Protein AF-A0A517VHW1-F1 (afdb_monomer_lite)

Structure (mmCIF, N/CA/C/O backbone):
data_AF-A0A517VHW1-F1
#
_entry.id   AF-A0A517VHW1-F1
#
loop_
_atom_site.group_PDB
_atom_site.id
_atom_site.type_symbol
_atom_site.label_atom_id
_atom_site.label_alt_id
_atom_site.label_comp_id
_atom_site.label_asym_id
_atom_site.label_entity_id
_atom_site.label_seq_id
_atom_site.pdbx_PDB_ins_code
_atom_site.Cartn_x
_atom_site.Cartn_y
_atom_site.Cartn_z
_atom_site.occupancy
_atom_site.B_iso_or_equiv
_atom_site.auth_seq_id
_atom_site.auth_comp_id
_atom_site.auth_asym_id
_atom_site.auth_atom_id
_atom_site.pdbx_PDB_model_num
ATOM 1 N N . MET A 1 1 ? -2.059 28.038 -11.253 1.00 31.38 1 MET A N 1
ATOM 2 C CA . MET A 1 1 ? -2.604 27.226 -12.363 1.00 31.38 1 MET A CA 1
ATOM 3 C C . MET A 1 1 ? -1.502 27.031 -13.392 1.00 31.38 1 MET A C 1
ATOM 5 O O . MET A 1 1 ? -1.253 27.915 -14.198 1.00 31.38 1 MET A O 1
ATOM 9 N N . SER A 1 2 ? -0.742 25.946 -13.247 1.00 29.20 2 SER A N 1
ATOM 10 C CA . SER A 1 2 ? 0.503 25.674 -13.972 1.00 29.20 2 SER A CA 1
ATOM 11 C C . SER A 1 2 ? 0.306 24.562 -15.005 1.00 29.20 2 SER A C 1
ATOM 13 O O . SER A 1 2 ? -0.594 23.731 -14.890 1.00 29.20 2 SER A O 1
ATOM 15 N N . ASN A 1 3 ? 1.171 24.557 -16.018 1.00 27.09 3 ASN A N 1
ATOM 16 C CA . ASN A 1 3 ? 1.163 23.724 -17.227 1.00 27.09 3 ASN A CA 1
ATOM 17 C C . ASN A 1 3 ? 1.229 22.187 -17.024 1.00 27.09 3 ASN A C 1
ATOM 19 O O . ASN A 1 3 ? 1.494 21.464 -17.981 1.00 27.09 3 ASN A O 1
ATOM 23 N N . LEU A 1 4 ? 0.955 21.655 -15.828 1.00 28.61 4 LEU A N 1
ATOM 24 C CA . LEU A 1 4 ? 0.919 20.210 -15.564 1.00 28.61 4 LEU A CA 1
ATOM 25 C C . LEU A 1 4 ? -0.360 19.516 -16.070 1.00 28.61 4 LEU A C 1
ATOM 27 O O . LEU A 1 4 ? -0.351 18.312 -16.310 1.00 28.61 4 LEU A O 1
ATOM 31 N N . HIS A 1 5 ? -1.449 20.255 -16.300 1.00 28.05 5 HIS A N 1
ATOM 32 C CA . HIS A 1 5 ? -2.754 19.666 -16.642 1.00 28.05 5 HIS A CA 1
ATOM 33 C C . HIS A 1 5 ? -2.874 19.080 -18.062 1.00 28.05 5 HIS A C 1
ATOM 35 O O . HIS A 1 5 ? -3.895 18.478 -18.386 1.00 28.05 5 HIS A O 1
ATOM 41 N N . ARG A 1 6 ? -1.857 19.217 -18.925 1.00 28.03 6 ARG A N 1
ATOM 42 C CA . ARG A 1 6 ? -1.903 18.690 -20.304 1.00 28.03 6 ARG A CA 1
ATOM 43 C C . ARG A 1 6 ? -1.162 17.369 -20.525 1.00 28.03 6 ARG A C 1
ATOM 45 O O . ARG A 1 6 ? -1.297 16.800 -21.604 1.00 28.03 6 ARG A O 1
ATOM 52 N N . ALA A 1 7 ? -0.444 16.842 -19.533 1.00 32.50 7 ALA A N 1
ATOM 53 C CA . ALA A 1 7 ? 0.275 15.571 -19.686 1.00 32.50 7 ALA A CA 1
ATOM 54 C C . ALA A 1 7 ? -0.616 14.323 -19.497 1.00 32.50 7 ALA A C 1
ATOM 56 O O . ALA A 1 7 ? -0.245 13.236 -19.931 1.00 32.50 7 ALA A O 1
ATOM 57 N N . CYS A 1 8 ? -1.808 14.463 -18.905 1.00 30.27 8 CYS A N 1
ATOM 58 C CA . CYS A 1 8 ? -2.643 13.320 -18.509 1.00 30.27 8 CYS A CA 1
ATOM 59 C C . CYS A 1 8 ? -3.591 12.772 -19.590 1.00 30.27 8 CYS A C 1
ATOM 61 O O . CYS A 1 8 ? -4.414 11.918 -19.283 1.00 30.27 8 CYS A O 1
ATOM 63 N N . PHE A 1 9 ? -3.510 13.218 -20.846 1.00 32.59 9 PHE A N 1
ATOM 64 C CA . PHE A 1 9 ? -4.538 12.880 -21.842 1.00 32.59 9 PHE A CA 1
ATOM 65 C C . PHE A 1 9 ? -4.003 12.418 -23.199 1.00 32.59 9 PHE A C 1
ATOM 67 O O . PHE A 1 9 ? -4.545 12.805 -24.223 1.00 32.59 9 PHE A O 1
ATOM 74 N N . LEU A 1 10 ? -2.966 11.574 -23.261 1.00 33.22 10 LEU A N 1
ATOM 75 C CA . LEU A 1 10 ? -2.532 10.991 -24.543 1.00 33.22 10 LEU A CA 1
ATOM 76 C C . LEU A 1 10 ? -1.997 9.553 -24.420 1.00 33.22 10 LEU A C 1
ATOM 78 O O . LEU A 1 10 ? -0.861 9.274 -24.779 1.00 33.22 10 LEU A O 1
ATOM 82 N N . PHE A 1 11 ? -2.839 8.607 -23.997 1.00 38.91 11 PHE A N 1
ATOM 83 C CA . PHE A 1 11 ? -2.609 7.177 -24.268 1.00 38.91 11 PHE A CA 1
ATOM 84 C C . PHE A 1 11 ? -3.841 6.533 -24.909 1.00 38.91 11 PHE A C 1
ATOM 86 O O . PHE A 1 11 ? -4.432 5.579 -24.415 1.00 38.91 11 PHE A O 1
ATOM 93 N N . ARG A 1 12 ? -4.236 7.076 -26.064 1.00 39.06 12 ARG A N 1
ATOM 94 C CA . ARG A 1 12 ? -5.160 6.419 -26.994 1.00 39.06 12 ARG A CA 1
ATOM 95 C C . ARG A 1 12 ? -4.643 6.616 -28.420 1.00 39.06 12 ARG A C 1
ATOM 97 O O . ARG A 1 12 ? -5.049 7.531 -29.122 1.00 39.06 12 ARG A O 1
ATOM 104 N N . GLY A 1 13 ? -3.681 5.794 -28.839 1.00 34.00 13 GLY A N 1
ATOM 105 C CA . GLY A 1 13 ? -3.181 5.834 -30.216 1.00 34.00 13 GLY A CA 1
ATOM 106 C C . GLY A 1 13 ? -1.946 4.970 -30.458 1.00 34.00 13 GLY A C 1
ATOM 107 O O . GLY A 1 13 ? -0.918 5.149 -29.811 1.00 34.00 13 GLY A O 1
ATOM 108 N N . LYS A 1 14 ? -2.041 4.068 -31.443 1.00 42.88 14 LYS A N 1
ATOM 109 C CA . LYS A 1 14 ? -1.034 3.069 -31.862 1.00 42.88 14 LYS A CA 1
ATOM 110 C C . LYS A 1 14 ? 0.301 3.644 -32.396 1.00 42.88 14 LYS A C 1
ATOM 112 O O . LYS A 1 14 ? 1.124 2.886 -32.892 1.00 42.88 14 LYS A O 1
ATOM 117 N N . THR A 1 15 ? 0.545 4.952 -32.302 1.00 42.31 15 THR A N 1
ATOM 118 C CA . THR A 1 15 ? 1.737 5.632 -32.858 1.00 42.31 15 THR A CA 1
ATOM 119 C C . THR A 1 15 ? 2.424 6.608 -31.889 1.00 42.31 15 THR A C 1
ATOM 121 O O . THR A 1 15 ? 3.420 7.230 -32.253 1.00 42.31 15 THR A O 1
ATOM 124 N N . GLY A 1 16 ? 1.946 6.737 -30.644 1.00 37.53 16 GLY A N 1
ATOM 125 C CA . GLY A 1 16 ? 2.452 7.736 -29.687 1.00 37.53 16 GLY A CA 1
ATOM 126 C C . GLY A 1 16 ? 3.856 7.466 -29.128 1.00 37.53 16 GLY A C 1
ATOM 127 O O . GLY A 1 16 ? 4.558 8.403 -28.757 1.00 37.53 16 GLY A O 1
ATOM 128 N N . PHE A 1 17 ? 4.297 6.206 -29.115 1.00 43.03 17 PHE A N 1
ATOM 129 C CA . PHE A 1 17 ? 5.535 5.799 -28.442 1.00 43.03 17 PHE A CA 1
ATOM 130 C C . PHE A 1 17 ? 6.804 6.354 -29.112 1.00 43.03 17 PHE A C 1
ATOM 132 O O . PHE A 1 17 ? 7.668 6.909 -28.438 1.00 43.03 17 PHE A O 1
ATOM 139 N N . CYS A 1 18 ? 6.895 6.298 -30.447 1.00 41.12 18 CYS A N 1
ATOM 140 C CA . CYS A 1 18 ? 8.056 6.831 -31.173 1.00 41.12 18 CYS A CA 1
ATOM 141 C C . CYS A 1 18 ? 8.145 8.361 -31.105 1.00 41.12 18 CYS A C 1
ATOM 143 O O . CYS A 1 18 ? 9.243 8.908 -31.073 1.00 41.12 18 CYS A O 1
ATOM 145 N N . LYS A 1 19 ? 7.003 9.060 -31.063 1.00 44.03 19 LYS A N 1
ATOM 146 C CA . LYS A 1 19 ? 6.980 10.523 -30.960 1.00 44.03 19 LYS A CA 1
ATOM 147 C C . LYS A 1 19 ? 7.389 10.989 -29.562 1.00 44.03 19 LYS A C 1
ATOM 149 O O . LYS A 1 19 ? 8.245 11.855 -29.447 1.00 44.03 19 LYS A O 1
ATOM 154 N N . TYR A 1 20 ? 6.871 10.338 -28.519 1.00 52.22 20 TYR A N 1
ATOM 155 C CA . TYR A 1 20 ? 7.281 10.606 -27.141 1.00 52.22 20 TYR A CA 1
ATOM 156 C C . TYR A 1 20 ? 8.779 10.344 -26.922 1.00 52.22 20 TYR A C 1
ATOM 158 O O . TYR A 1 20 ? 9.447 11.131 -26.264 1.00 52.22 20 TYR A O 1
ATOM 166 N N . PHE A 1 21 ? 9.330 9.288 -27.533 1.00 50.19 21 PHE A N 1
ATOM 167 C CA . PHE A 1 21 ? 10.762 8.982 -27.485 1.00 50.19 21 PHE A CA 1
ATOM 168 C C . PHE A 1 21 ? 11.629 10.087 -28.109 1.00 50.19 21 PHE A C 1
ATOM 170 O O . PHE A 1 21 ? 12.605 10.518 -27.498 1.00 50.19 21 PHE A O 1
ATOM 177 N N . VAL A 1 22 ? 11.260 10.585 -29.294 1.00 51.81 22 VAL A N 1
ATOM 178 C CA . VAL A 1 22 ? 11.986 11.682 -29.959 1.00 51.81 22 VAL A CA 1
ATOM 179 C C . VAL A 1 22 ? 11.863 12.990 -29.173 1.00 51.81 22 VAL A C 1
ATOM 181 O O . VAL A 1 22 ? 12.850 13.714 -29.039 1.00 51.81 22 VAL A O 1
ATOM 184 N N . ASP A 1 23 ? 10.685 13.279 -28.623 1.00 49.94 23 ASP A N 1
ATOM 185 C CA . ASP A 1 23 ? 10.425 14.520 -27.892 1.00 49.94 23 ASP A CA 1
ATOM 186 C C . ASP A 1 23 ? 11.094 14.526 -26.500 1.00 49.94 23 ASP A C 1
ATOM 188 O O . ASP A 1 23 ? 11.673 15.540 -26.111 1.00 49.94 23 ASP A O 1
ATOM 192 N N . TRP A 1 24 ? 11.119 13.389 -25.791 1.00 52.56 24 TRP A N 1
ATOM 193 C CA . TRP A 1 24 ? 11.847 13.224 -24.523 1.00 52.56 24 TRP A CA 1
ATOM 194 C C . TRP A 1 24 ? 13.370 13.283 -24.711 1.00 52.56 24 TRP A C 1
ATOM 196 O O . TRP A 1 24 ? 14.075 13.888 -23.903 1.00 52.56 24 TRP A O 1
ATOM 206 N N . PHE A 1 25 ? 13.892 12.702 -25.799 1.00 44.25 25 PHE A N 1
ATOM 207 C CA . PHE A 1 25 ? 15.319 12.790 -26.116 1.00 44.25 25 PHE A CA 1
ATOM 208 C C . PHE A 1 25 ? 15.715 14.237 -26.445 1.00 44.25 25 PHE A C 1
ATOM 210 O O . PHE A 1 25 ? 16.692 14.739 -25.898 1.00 44.25 25 PHE A O 1
ATOM 217 N N . ARG A 1 26 ? 14.905 14.948 -27.248 1.00 46.25 26 ARG A N 1
ATOM 218 C CA . ARG A 1 26 ? 15.121 16.368 -27.581 1.00 46.25 26 ARG A CA 1
ATOM 219 C C . ARG A 1 26 ? 15.059 17.300 -26.374 1.00 46.25 26 ARG A C 1
ATOM 221 O O . ARG A 1 26 ? 15.798 18.278 -26.357 1.00 46.25 26 ARG A O 1
ATOM 228 N N . SER A 1 27 ? 14.205 17.030 -25.385 1.00 44.44 27 SER A N 1
ATOM 229 C CA . SER A 1 27 ? 14.096 17.892 -24.201 1.00 44.44 27 SER A CA 1
ATOM 230 C C . SER A 1 27 ? 15.252 17.726 -23.209 1.00 44.44 27 SER A C 1
ATOM 232 O O . SER A 1 27 ? 15.477 18.628 -22.410 1.00 44.44 27 SER A O 1
ATOM 234 N N . ASN A 1 28 ? 15.977 16.600 -23.252 1.00 41.12 28 ASN A N 1
ATOM 235 C CA . ASN A 1 28 ? 17.055 16.280 -22.305 1.00 41.12 28 ASN A CA 1
ATOM 236 C C . ASN A 1 28 ? 18.466 16.301 -22.913 1.00 41.12 28 ASN A C 1
ATOM 238 O O . ASN A 1 28 ? 19.450 16.237 -22.177 1.00 41.12 28 ASN A O 1
ATOM 242 N N . SER A 1 29 ? 18.605 16.418 -24.235 1.00 41.56 29 SER A N 1
ATOM 243 C CA . SER A 1 29 ? 19.905 16.574 -24.884 1.00 41.56 29 SER A CA 1
ATOM 244 C C . SER A 1 29 ? 20.257 18.055 -25.070 1.00 41.56 29 SER A C 1
ATOM 246 O O . SER A 1 29 ? 19.774 18.697 -26.003 1.00 41.56 29 SER A O 1
ATOM 248 N N . TYR A 1 30 ? 21.168 18.578 -24.243 1.00 39.91 30 TYR A N 1
ATOM 249 C CA . TYR A 1 30 ? 21.934 19.811 -24.499 1.00 39.91 30 TYR A CA 1
ATOM 250 C C . TYR A 1 30 ? 22.922 19.619 -25.669 1.00 39.91 30 TYR A C 1
ATOM 252 O O . TYR A 1 30 ? 24.130 19.772 -25.523 1.00 39.91 30 TYR A O 1
ATOM 260 N N . PHE A 1 31 ? 22.416 19.232 -26.838 1.00 38.59 31 PHE A N 1
ATOM 261 C CA . PHE A 1 31 ? 23.207 19.006 -28.048 1.00 38.59 31 PHE A CA 1
ATOM 262 C C . PHE A 1 31 ? 22.532 19.661 -29.258 1.00 38.59 31 PHE A C 1
ATOM 264 O O . PHE A 1 31 ? 22.274 19.042 -30.284 1.00 38.59 31 PHE A O 1
ATOM 271 N N . THR A 1 32 ? 22.233 20.953 -29.148 1.00 38.88 32 THR A N 1
ATOM 272 C CA . THR A 1 32 ? 21.987 21.807 -30.316 1.00 38.88 32 THR A CA 1
ATOM 273 C C . THR A 1 32 ? 23.305 22.449 -30.713 1.00 38.88 32 THR A C 1
ATOM 275 O O . THR A 1 32 ? 23.679 23.493 -30.183 1.00 38.88 32 THR A O 1
ATOM 278 N N . GLY A 1 33 ? 24.044 21.800 -31.608 1.00 33.97 33 GLY A N 1
ATOM 279 C CA . GLY A 1 33 ? 25.324 22.341 -32.051 1.00 33.97 33 GLY A CA 1
ATOM 280 C C . GLY A 1 33 ? 26.050 21.536 -33.116 1.00 33.97 33 GLY A C 1
ATOM 281 O O . GLY A 1 33 ? 27.270 21.530 -33.091 1.00 33.97 33 GLY A O 1
ATOM 282 N N . MET A 1 34 ? 25.358 20.840 -34.025 1.00 33.16 34 MET A N 1
ATOM 283 C CA . MET A 1 34 ? 26.029 20.229 -35.186 1.00 33.16 34 MET A CA 1
ATOM 284 C C . MET A 1 34 ? 25.196 20.207 -36.477 1.00 33.16 34 MET A C 1
ATOM 286 O O . MET A 1 34 ? 25.454 19.396 -37.356 1.00 33.16 34 MET A O 1
ATOM 290 N N . ASP A 1 35 ? 24.283 21.164 -36.654 1.00 37.25 35 ASP A N 1
ATOM 291 C CA . ASP A 1 35 ? 23.571 21.361 -37.924 1.00 37.25 35 ASP A CA 1
ATOM 292 C C . ASP A 1 35 ? 23.868 22.758 -38.488 1.00 37.25 35 ASP A C 1
ATOM 294 O O . ASP A 1 35 ? 23.007 23.626 -38.515 1.00 37.25 35 ASP A O 1
ATOM 298 N N . ASN A 1 36 ? 25.115 23.002 -38.894 1.00 35.34 36 ASN A N 1
ATOM 299 C CA . ASN A 1 36 ? 25.478 24.117 -39.778 1.00 35.34 36 ASN A CA 1
ATOM 300 C C . ASN A 1 36 ? 26.719 23.735 -40.597 1.00 35.34 36 ASN A C 1
ATOM 302 O O . ASN A 1 36 ? 27.795 24.307 -40.449 1.00 35.34 36 ASN A O 1
ATOM 306 N N . ILE A 1 37 ? 26.573 22.744 -41.480 1.00 36.66 37 ILE A N 1
ATOM 307 C CA . ILE A 1 37 ? 27.440 22.650 -42.658 1.00 36.66 37 ILE A CA 1
ATOM 308 C C . ILE A 1 37 ? 26.651 23.260 -43.810 1.00 36.66 37 ILE A C 1
ATOM 310 O O . ILE A 1 37 ? 25.781 22.627 -44.409 1.00 36.66 37 ILE A O 1
ATOM 314 N N . SER A 1 38 ? 26.944 24.537 -44.048 1.00 34.03 38 SER A N 1
ATOM 315 C CA . SER A 1 38 ? 26.510 25.304 -45.208 1.00 34.03 38 SER A CA 1
ATOM 316 C C . SER A 1 38 ? 26.859 24.541 -46.488 1.00 34.03 38 SER A C 1
ATOM 318 O O . SER A 1 38 ? 28.024 24.254 -46.764 1.00 34.03 38 SER A O 1
ATOM 320 N N . ARG A 1 39 ? 25.831 24.181 -47.259 1.00 36.88 39 ARG A N 1
ATOM 321 C CA . ARG A 1 39 ? 25.966 23.797 -48.664 1.00 36.88 39 ARG A CA 1
ATOM 322 C C . ARG A 1 39 ? 26.093 25.089 -49.457 1.00 36.88 39 ARG A C 1
ATOM 324 O O . ARG A 1 39 ? 25.083 25.743 -49.694 1.00 36.88 39 ARG A O 1
ATOM 331 N N . ASP A 1 40 ? 27.305 25.406 -49.887 1.00 35.06 40 ASP A N 1
ATOM 332 C CA . ASP A 1 40 ? 27.540 26.429 -50.901 1.00 35.06 40 ASP A CA 1
ATOM 333 C C . ASP A 1 40 ? 27.941 25.730 -52.215 1.00 35.06 40 ASP A C 1
ATOM 335 O O . ASP A 1 40 ? 29.024 25.140 -52.292 1.00 35.06 40 ASP A O 1
ATOM 339 N N . PRO A 1 41 ? 27.060 25.654 -53.232 1.00 38.62 41 PRO A N 1
ATOM 340 C CA . PRO A 1 41 ? 27.371 25.030 -54.506 1.00 38.62 41 PRO A CA 1
ATOM 341 C C . PRO A 1 41 ? 27.877 26.100 -55.473 1.00 38.62 41 PRO A C 1
ATOM 343 O O . PRO A 1 41 ? 27.146 26.571 -56.340 1.00 38.62 41 PRO A O 1
ATOM 346 N N . GLY A 1 42 ? 29.140 26.489 -55.344 1.00 37.28 42 GLY A N 1
ATOM 347 C CA . GLY A 1 42 ? 29.710 27.433 -56.294 1.00 37.28 42 GLY A CA 1
ATOM 348 C C . GLY A 1 42 ? 31.112 27.870 -55.941 1.00 37.28 42 GLY A C 1
ATOM 349 O O . GLY A 1 42 ? 31.266 28.909 -55.330 1.00 37.28 42 GLY A O 1
ATOM 350 N N . GLN A 1 43 ? 32.115 27.094 -56.348 1.00 34.06 43 GLN A N 1
ATOM 351 C CA . GLN A 1 43 ? 33.386 27.577 -56.904 1.00 34.06 43 GLN A CA 1
ATOM 352 C C . GLN A 1 43 ? 34.364 26.405 -57.019 1.00 34.06 43 GLN A C 1
ATOM 354 O O . GLN A 1 43 ? 34.757 25.826 -56.014 1.00 34.06 43 GLN A O 1
ATOM 359 N N . LEU A 1 44 ? 34.733 26.068 -58.260 1.00 35.38 44 LEU A N 1
ATOM 360 C CA . LEU A 1 44 ? 36.097 25.754 -58.727 1.00 35.38 44 LEU A CA 1
ATOM 361 C C . LEU A 1 44 ? 36.019 25.019 -60.076 1.00 35.38 44 LEU A C 1
ATOM 363 O O . LEU A 1 44 ? 36.365 23.851 -60.220 1.00 35.38 44 LEU A O 1
ATOM 367 N N . GLN A 1 45 ? 35.565 25.746 -61.097 1.00 35.72 45 GLN A N 1
ATOM 368 C CA . GLN A 1 45 ? 36.096 25.582 -62.446 1.00 35.72 45 GLN A CA 1
ATOM 369 C C . GLN A 1 45 ? 37.297 2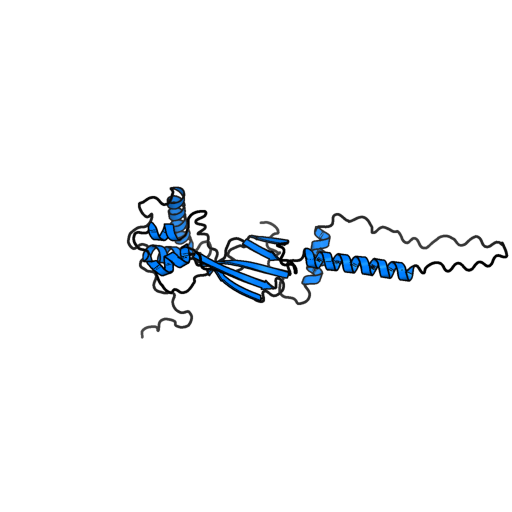6.519 -62.550 1.00 35.72 45 GLN A C 1
ATOM 371 O O . GLN A 1 45 ? 37.107 27.728 -62.593 1.00 35.72 45 GLN A O 1
ATOM 376 N N . ASN A 1 46 ? 38.505 25.959 -62.504 1.00 36.78 46 ASN A N 1
ATOM 377 C CA . ASN A 1 46 ? 39.693 26.396 -63.247 1.00 36.78 46 ASN A CA 1
ATOM 378 C C . ASN A 1 46 ? 40.933 25.746 -62.634 1.00 36.78 46 ASN A C 1
ATOM 380 O O . ASN A 1 46 ? 41.430 26.195 -61.606 1.00 36.78 46 ASN A O 1
ATOM 384 N N . SER A 1 47 ? 41.422 24.688 -63.277 1.00 35.72 47 SER A N 1
ATOM 385 C CA . SER A 1 47 ? 42.846 24.482 -63.588 1.00 35.72 47 SER A CA 1
ATOM 386 C C . SER A 1 47 ? 43.010 23.068 -64.122 1.00 35.72 47 SER A C 1
ATOM 388 O O . SER A 1 47 ? 43.146 22.095 -63.385 1.00 35.72 47 SER A O 1
ATOM 390 N N . ARG A 1 48 ? 42.935 22.970 -65.445 1.00 36.78 48 ARG A N 1
ATOM 391 C CA . ARG A 1 48 ? 43.336 21.803 -66.213 1.00 36.78 48 ARG A CA 1
ATOM 392 C C . ARG A 1 48 ? 44.616 22.211 -66.921 1.00 36.78 48 ARG A C 1
ATOM 394 O O . ARG A 1 48 ? 44.520 22.923 -67.905 1.00 36.78 48 ARG A O 1
ATOM 401 N N . GLU A 1 49 ? 45.769 21.773 -66.427 1.00 36.75 49 GLU A N 1
ATOM 402 C CA . GLU A 1 49 ? 46.998 21.706 -67.225 1.00 36.75 49 GLU A CA 1
ATOM 403 C C . GLU A 1 49 ? 48.007 20.708 -66.617 1.00 36.75 49 GLU A C 1
ATOM 405 O O . GLU A 1 49 ? 48.605 20.935 -65.574 1.00 36.75 49 GLU A O 1
ATOM 410 N N . ASN A 1 50 ? 48.113 19.566 -67.308 1.00 39.84 50 ASN A N 1
ATOM 411 C CA . ASN A 1 50 ? 49.307 18.762 -67.605 1.00 39.84 50 ASN A CA 1
ATOM 412 C C . ASN A 1 50 ? 50.268 18.300 -66.493 1.00 39.84 50 ASN A C 1
ATOM 414 O O . ASN A 1 50 ? 51.221 19.006 -66.193 1.00 39.84 50 ASN A O 1
ATOM 418 N N . ILE A 1 51 ? 50.178 17.011 -66.114 1.00 39.66 51 ILE A N 1
ATOM 419 C CA . ILE A 1 51 ? 51.346 16.108 -65.971 1.00 39.66 51 ILE A CA 1
ATOM 420 C C . ILE A 1 51 ? 50.938 14.682 -66.419 1.00 39.66 51 ILE A C 1
ATOM 422 O O . ILE A 1 51 ? 49.940 14.164 -65.911 1.00 39.66 51 ILE A O 1
ATOM 426 N N . PRO A 1 52 ? 51.659 14.025 -67.353 1.00 44.75 52 PRO A N 1
ATOM 427 C CA . PRO A 1 52 ? 51.392 12.647 -67.756 1.00 44.75 52 PRO A CA 1
ATOM 428 C C . PRO A 1 52 ? 52.200 11.631 -66.931 1.00 44.75 52 PRO A C 1
ATOM 430 O O . PRO A 1 52 ? 53.396 11.800 -66.722 1.00 44.75 52 PRO A O 1
ATOM 433 N N . GLY A 1 53 ? 51.548 10.522 -66.571 1.00 39.84 53 GLY A N 1
ATOM 434 C CA . GLY A 1 53 ? 52.206 9.250 -66.257 1.00 39.84 53 GLY A CA 1
ATOM 435 C C . GLY A 1 53 ? 52.535 8.993 -64.785 1.00 39.84 53 GLY A C 1
ATOM 436 O O . GLY A 1 53 ? 53.573 9.415 -64.299 1.00 39.84 53 GLY A O 1
ATOM 437 N N . ALA A 1 54 ? 51.692 8.197 -64.122 1.00 36.31 54 ALA A N 1
ATOM 438 C CA . ALA A 1 54 ? 52.112 7.129 -63.208 1.00 36.31 54 ALA A CA 1
ATOM 439 C C . ALA A 1 54 ? 50.878 6.323 -62.774 1.00 36.31 54 ALA A C 1
ATOM 441 O O . ALA A 1 54 ? 50.033 6.787 -62.012 1.00 36.31 54 ALA A O 1
ATOM 442 N N . THR A 1 55 ? 50.775 5.103 -63.289 1.00 54.25 55 THR A N 1
ATOM 443 C CA . THR A 1 55 ? 49.947 4.028 -62.742 1.00 54.25 55 THR A CA 1
ATOM 444 C C . THR A 1 55 ? 50.410 3.688 -61.328 1.00 54.25 55 THR A C 1
ATOM 446 O O . THR A 1 55 ? 51.566 3.312 -61.144 1.00 54.25 55 THR A O 1
ATOM 449 N N . ALA A 1 56 ? 49.510 3.753 -60.352 1.00 41.75 56 ALA A N 1
ATOM 450 C CA . ALA A 1 56 ? 49.642 3.012 -59.106 1.00 41.75 56 ALA A CA 1
ATOM 451 C C . ALA A 1 56 ? 48.240 2.695 -58.586 1.00 41.75 56 ALA A C 1
ATOM 453 O O . ALA A 1 56 ? 47.533 3.556 -58.062 1.00 41.75 56 ALA A O 1
ATOM 454 N N . ASP A 1 57 ? 47.848 1.438 -58.776 1.00 47.34 57 ASP A N 1
ATOM 455 C CA . ASP A 1 57 ? 46.774 0.797 -58.039 1.00 47.34 57 ASP A CA 1
ATOM 456 C C . ASP A 1 57 ? 46.956 1.069 -56.543 1.00 47.34 57 ASP A C 1
ATOM 458 O O . ASP A 1 57 ? 47.896 0.608 -55.901 1.00 47.34 57 ASP A O 1
ATOM 462 N N . THR A 1 58 ? 46.050 1.842 -55.963 1.00 43.88 58 THR A N 1
ATOM 463 C CA . THR A 1 58 ? 45.829 1.853 -54.520 1.00 43.88 58 THR A CA 1
ATOM 464 C C . THR A 1 58 ? 44.328 1.896 -54.339 1.00 43.88 58 THR A C 1
ATOM 466 O O . THR A 1 58 ? 43.692 2.944 -54.439 1.00 43.88 58 THR A O 1
ATOM 469 N N . SER A 1 59 ? 43.740 0.716 -54.154 1.00 50.12 59 SER A N 1
ATOM 470 C CA . SER A 1 59 ? 42.331 0.543 -53.829 1.00 50.12 59 SER A CA 1
ATOM 471 C C . SER A 1 59 ? 42.020 1.286 -52.529 1.00 50.12 59 SER A C 1
ATOM 473 O O . SER A 1 59 ? 42.206 0.751 -51.434 1.00 50.12 59 SER A O 1
ATOM 475 N N . ALA A 1 60 ? 41.573 2.537 -52.645 1.00 50.47 60 ALA A N 1
ATOM 476 C CA . ALA A 1 60 ? 41.090 3.314 -51.519 1.00 50.47 60 ALA A CA 1
ATOM 477 C C . ALA A 1 60 ? 39.939 2.535 -50.851 1.00 50.47 60 ALA A C 1
ATOM 479 O O . ALA A 1 60 ? 38.998 2.130 -51.548 1.00 50.47 60 ALA A O 1
ATOM 480 N N . PRO A 1 61 ? 39.987 2.278 -49.531 1.00 48.81 61 PRO A N 1
ATOM 481 C CA . PRO A 1 61 ? 38.931 1.541 -48.854 1.00 48.81 61 PRO A CA 1
ATOM 482 C C . PRO A 1 61 ? 37.622 2.311 -49.030 1.00 48.81 61 PRO A C 1
ATOM 484 O O . PRO A 1 61 ? 37.531 3.497 -48.712 1.00 48.81 61 PRO A O 1
ATOM 487 N N . GLN A 1 62 ? 36.615 1.657 -49.616 1.00 55.44 62 GLN A N 1
ATOM 488 C CA . GLN A 1 62 ? 35.402 2.339 -50.050 1.00 55.44 62 GLN A CA 1
ATOM 489 C C . GLN A 1 62 ? 34.694 3.046 -48.874 1.00 55.44 62 GLN A C 1
ATOM 491 O O . GLN A 1 62 ? 34.196 2.370 -47.965 1.00 55.44 62 GLN A O 1
ATOM 496 N N . PRO A 1 63 ? 34.511 4.381 -48.919 1.00 57.97 63 PRO A N 1
ATOM 497 C CA . PRO A 1 63 ? 33.918 5.156 -47.821 1.00 57.97 63 PRO A CA 1
ATOM 498 C C . PRO A 1 63 ? 32.461 4.763 -47.507 1.00 57.97 63 PRO A C 1
ATOM 500 O O . PRO A 1 63 ? 31.941 5.046 -46.428 1.00 57.97 63 PRO A O 1
ATOM 503 N N . ARG A 1 64 ? 31.790 4.050 -48.423 1.00 59.56 64 ARG A N 1
ATOM 504 C CA . ARG A 1 64 ? 30.403 3.584 -48.263 1.00 59.56 64 ARG A CA 1
ATOM 505 C C . ARG A 1 64 ? 30.247 2.412 -47.289 1.00 59.56 64 ARG A C 1
ATOM 507 O O . ARG A 1 64 ? 29.189 2.287 -46.673 1.00 59.56 64 ARG A O 1
ATOM 514 N N . GLN A 1 65 ? 31.259 1.556 -47.147 1.00 64.44 65 GLN A N 1
ATOM 515 C CA . GLN A 1 65 ? 31.193 0.401 -46.241 1.00 64.44 65 GLN A CA 1
ATOM 516 C C . GLN A 1 65 ? 31.487 0.810 -44.793 1.00 64.44 65 GLN A C 1
ATOM 518 O O . GLN A 1 65 ? 30.782 0.379 -43.881 1.00 64.44 65 GLN A O 1
ATOM 523 N N . PHE A 1 66 ? 32.436 1.729 -44.599 1.00 72.00 66 PHE A N 1
ATOM 524 C CA . PHE A 1 66 ? 32.793 2.262 -43.285 1.00 72.00 66 PHE A CA 1
ATOM 525 C C . PHE A 1 66 ? 31.638 3.039 -42.637 1.00 72.00 66 PHE A C 1
ATOM 527 O O . PHE A 1 66 ? 31.282 2.777 -41.491 1.00 72.00 66 PHE A O 1
ATOM 534 N N . GLY A 1 67 ? 30.953 3.904 -43.399 1.00 76.62 67 GLY A N 1
ATOM 535 C CA . GLY A 1 67 ? 29.772 4.620 -42.900 1.00 76.62 67 GLY A CA 1
ATOM 536 C C . GLY A 1 67 ? 28.609 3.693 -42.520 1.00 76.62 67 GLY A C 1
ATOM 537 O O . GLY A 1 67 ? 27.903 3.943 -41.543 1.00 76.62 67 GLY A O 1
ATOM 538 N N . ARG A 1 68 ? 28.424 2.578 -43.243 1.00 82.81 68 ARG A N 1
ATOM 539 C CA . ARG A 1 68 ? 27.402 1.569 -42.917 1.00 82.81 68 ARG A CA 1
ATOM 540 C C . ARG A 1 68 ? 27.755 0.792 -41.646 1.00 82.81 68 ARG A C 1
ATOM 542 O O . ARG A 1 68 ? 26.864 0.528 -40.843 1.00 82.81 68 ARG A O 1
ATOM 549 N N . TRP A 1 69 ? 29.029 0.457 -41.456 1.00 87.12 69 TRP A N 1
ATOM 550 C CA . TRP A 1 69 ? 29.521 -0.227 -40.260 1.00 87.12 69 TRP A CA 1
ATOM 551 C C . TRP A 1 69 ? 29.418 0.655 -39.010 1.00 87.12 69 TRP A C 1
ATOM 553 O O . TRP A 1 69 ? 28.829 0.225 -38.021 1.00 87.12 69 TRP A O 1
ATOM 563 N N . ILE A 1 70 ? 29.859 1.918 -39.090 1.00 88.75 70 ILE A N 1
ATOM 564 C CA . ILE A 1 70 ? 29.698 2.897 -38.001 1.00 88.75 70 ILE A CA 1
ATOM 565 C C . ILE A 1 70 ? 28.223 3.065 -37.640 1.00 88.75 70 ILE A C 1
ATOM 567 O O . ILE A 1 70 ? 27.863 2.997 -36.467 1.00 88.75 70 ILE A O 1
ATOM 571 N N . ARG A 1 71 ? 27.345 3.232 -38.637 1.00 88.69 71 ARG A N 1
ATOM 572 C CA . ARG A 1 71 ? 25.902 3.351 -38.396 1.00 88.69 71 ARG A CA 1
ATOM 573 C C . ARG A 1 71 ? 25.350 2.138 -37.648 1.00 88.69 71 ARG A C 1
ATOM 575 O O . ARG A 1 71 ? 24.562 2.309 -36.726 1.00 88.69 71 ARG A O 1
ATOM 582 N N . ASN A 1 72 ? 25.757 0.928 -38.025 1.00 90.62 72 ASN A N 1
ATOM 583 C CA . ASN A 1 72 ? 25.306 -0.287 -37.351 1.00 90.62 72 ASN A CA 1
ATOM 584 C C . ASN A 1 72 ? 25.808 -0.357 -35.905 1.00 90.62 72 ASN A C 1
ATOM 586 O O . ASN A 1 72 ? 25.025 -0.704 -35.028 1.00 90.62 72 ASN A O 1
ATOM 590 N N . ILE A 1 73 ? 27.064 0.024 -35.642 1.00 92.69 73 ILE A N 1
ATOM 591 C CA . ILE A 1 73 ? 27.592 0.107 -34.272 1.00 92.69 73 ILE A CA 1
ATOM 592 C C . ILE A 1 73 ? 26.766 1.082 -33.444 1.00 92.69 73 ILE A C 1
ATOM 594 O O . ILE A 1 73 ? 26.317 0.721 -32.364 1.00 92.69 73 ILE A O 1
ATOM 598 N N . ILE A 1 74 ? 26.506 2.284 -33.963 1.00 92.62 74 ILE A N 1
ATOM 599 C CA . ILE A 1 74 ? 25.699 3.287 -33.261 1.00 92.62 74 ILE A CA 1
ATOM 600 C C . ILE A 1 74 ? 24.311 2.726 -32.933 1.00 92.62 74 ILE A C 1
ATOM 602 O O . ILE A 1 74 ? 23.855 2.854 -31.801 1.00 92.62 74 ILE A O 1
ATOM 606 N N . LEU A 1 75 ? 23.650 2.066 -33.887 1.00 93.38 75 LEU A N 1
ATOM 607 C CA . LEU A 1 75 ? 22.325 1.480 -33.668 1.00 93.38 75 LEU A CA 1
ATOM 608 C C . LEU A 1 75 ? 22.341 0.349 -32.634 1.00 93.38 75 LEU A C 1
ATOM 610 O O . LEU A 1 75 ? 21.441 0.288 -31.800 1.00 93.38 75 LEU A O 1
ATOM 614 N N . ILE A 1 76 ? 23.354 -0.519 -32.659 1.00 94.38 76 ILE A N 1
ATOM 615 C CA . ILE A 1 76 ? 23.518 -1.586 -31.664 1.00 94.38 76 ILE A CA 1
ATOM 616 C C . ILE A 1 76 ? 23.744 -0.974 -30.282 1.00 94.38 76 ILE A C 1
ATOM 618 O O . ILE A 1 76 ? 23.066 -1.356 -29.333 1.00 94.38 76 ILE A O 1
ATOM 622 N N . THR A 1 77 ? 24.634 0.013 -30.170 1.00 93.50 77 THR A N 1
ATOM 623 C CA . THR A 1 77 ? 24.903 0.712 -28.911 1.00 93.50 77 THR A CA 1
ATOM 624 C C . THR A 1 77 ? 23.644 1.390 -28.375 1.00 93.50 77 THR A C 1
ATOM 626 O O . THR A 1 77 ? 23.317 1.216 -27.206 1.00 93.50 77 THR A O 1
ATOM 629 N N . LEU A 1 78 ? 22.885 2.099 -29.216 1.00 91.88 78 LEU A N 1
ATOM 630 C CA . LEU A 1 78 ? 21.614 2.712 -28.817 1.00 91.88 78 LEU A CA 1
ATOM 631 C C . LEU A 1 78 ? 20.574 1.668 -28.398 1.00 91.88 78 LEU A C 1
ATOM 633 O O . LEU A 1 78 ? 19.874 1.872 -27.410 1.00 91.88 78 LEU A O 1
ATOM 637 N N . GLY A 1 79 ? 20.492 0.543 -29.112 1.00 90.81 79 GLY A N 1
ATOM 638 C CA . GLY A 1 79 ? 19.613 -0.570 -28.757 1.00 90.81 79 GLY A CA 1
ATOM 639 C C . GLY A 1 79 ? 19.971 -1.179 -27.402 1.00 90.81 79 GLY A C 1
ATOM 640 O O . GLY A 1 79 ? 19.089 -1.406 -26.579 1.00 90.81 79 GLY A O 1
ATOM 641 N N . LEU A 1 80 ? 21.262 -1.378 -27.127 1.00 90.56 80 LEU A N 1
ATOM 642 C CA . LEU A 1 80 ? 21.734 -1.854 -25.828 1.00 90.56 80 LEU A CA 1
ATOM 643 C C . LEU A 1 80 ? 21.419 -0.847 -24.719 1.00 90.56 80 LEU A C 1
ATOM 645 O O . LEU A 1 80 ? 20.853 -1.234 -23.701 1.00 90.56 80 LEU A O 1
ATOM 649 N N . LEU A 1 81 ? 21.701 0.443 -24.927 1.00 89.56 81 LEU A N 1
ATOM 650 C CA . LEU A 1 81 ? 21.356 1.489 -23.960 1.00 89.56 81 LEU A CA 1
ATOM 651 C C . LEU A 1 81 ? 19.846 1.517 -23.691 1.00 89.56 81 LEU A C 1
ATOM 653 O O . LEU A 1 81 ? 19.433 1.623 -22.540 1.00 89.56 81 LEU A O 1
ATOM 657 N N . PHE A 1 82 ? 19.015 1.345 -24.719 1.00 87.00 82 PHE A N 1
ATOM 658 C CA . PHE A 1 82 ? 17.570 1.242 -24.544 1.00 87.00 82 PHE A CA 1
ATOM 659 C C . PHE A 1 82 ? 17.188 0.052 -23.655 1.00 87.00 82 PHE A C 1
ATOM 661 O O . PHE A 1 82 ? 16.433 0.224 -22.705 1.00 87.00 82 PHE A O 1
ATOM 668 N N . LEU A 1 83 ? 17.741 -1.139 -23.902 1.00 88.12 83 LEU A N 1
ATOM 669 C CA . LEU A 1 83 ? 17.464 -2.320 -23.073 1.00 88.12 83 LEU A CA 1
ATOM 670 C C . LEU A 1 83 ? 17.914 -2.144 -21.618 1.00 88.12 83 LEU A C 1
ATOM 672 O O . LEU A 1 83 ? 17.277 -2.695 -20.719 1.00 88.12 83 LEU A O 1
ATO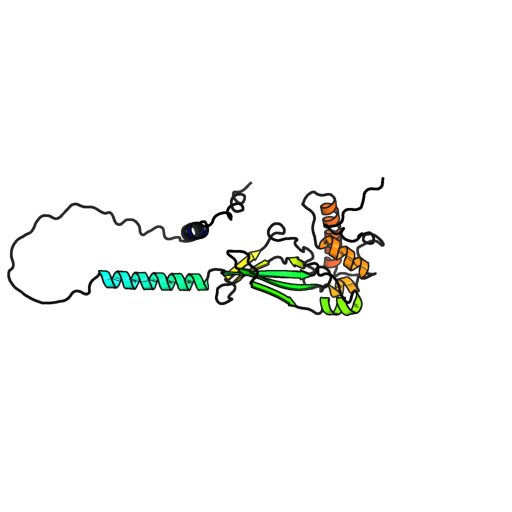M 676 N N . PHE A 1 84 ? 18.986 -1.380 -21.392 1.00 87.50 84 PHE A N 1
ATOM 677 C CA . PHE A 1 84 ? 19.503 -1.089 -20.059 1.00 87.50 84 PHE A CA 1
ATOM 678 C C . PHE A 1 84 ? 18.678 -0.051 -19.304 1.00 87.50 84 PHE A C 1
ATOM 680 O O . PHE A 1 84 ? 18.426 -0.260 -18.125 1.00 87.50 84 PHE A O 1
ATOM 687 N N . TYR A 1 85 ? 18.258 1.037 -19.954 1.00 86.81 85 TYR A N 1
ATOM 688 C CA . TYR A 1 85 ? 17.659 2.192 -19.273 1.00 86.81 85 TYR A CA 1
ATOM 689 C C . TYR A 1 85 ? 16.140 2.293 -19.405 1.00 86.81 85 TYR A C 1
ATOM 691 O O . TYR A 1 85 ? 15.514 3.040 -18.654 1.00 86.81 85 TYR A O 1
ATOM 699 N N . PHE A 1 86 ? 15.522 1.574 -20.343 1.00 87.00 86 PHE A N 1
ATOM 700 C CA . PHE A 1 86 ? 14.088 1.691 -20.563 1.00 87.00 86 PHE A CA 1
ATOM 701 C C . PHE A 1 86 ? 13.293 0.761 -19.630 1.00 87.00 86 PHE A C 1
ATOM 703 O O . PHE A 1 86 ? 13.547 -0.447 -19.616 1.00 87.00 86 PHE A O 1
ATOM 710 N N . PRO A 1 87 ? 12.301 1.273 -18.874 1.00 89.44 87 PRO A N 1
ATOM 711 C CA . PRO A 1 87 ? 11.477 0.449 -17.999 1.00 89.44 87 PRO A CA 1
ATOM 712 C C . PRO A 1 87 ? 10.459 -0.355 -18.819 1.00 89.44 87 PRO A C 1
ATOM 714 O O . PRO A 1 87 ? 9.414 0.158 -19.221 1.00 89.44 87 PRO A O 1
ATOM 717 N N . VAL A 1 88 ? 10.736 -1.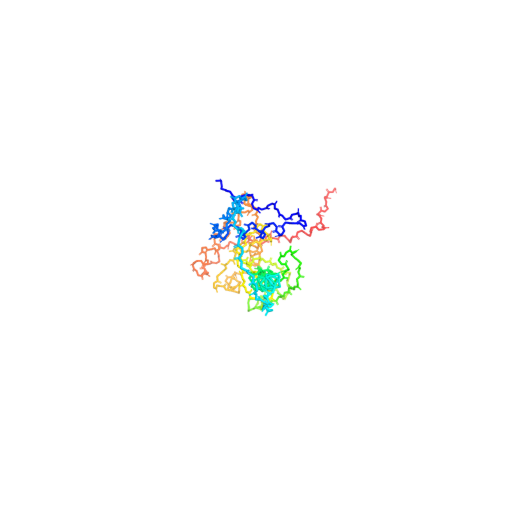636 -19.054 1.00 91.75 88 VAL A N 1
ATOM 718 C CA . VAL A 1 88 ? 9.840 -2.547 -19.792 1.00 91.75 88 VAL A CA 1
ATOM 719 C C . VAL A 1 88 ? 8.817 -3.209 -18.865 1.00 91.75 88 VAL A C 1
ATOM 721 O O . VAL A 1 88 ? 7.705 -3.527 -19.294 1.00 91.75 88 VAL A O 1
ATOM 724 N N . ILE A 1 89 ? 9.171 -3.374 -17.591 1.00 91.88 89 ILE A N 1
ATOM 725 C CA . ILE A 1 89 ? 8.314 -3.953 -16.557 1.00 91.88 89 ILE A CA 1
ATOM 726 C C . ILE A 1 89 ? 8.005 -2.873 -15.523 1.00 91.88 89 ILE A C 1
ATOM 728 O O . ILE A 1 89 ? 8.910 -2.195 -15.055 1.00 91.88 89 ILE A O 1
ATOM 732 N N . SER A 1 90 ? 6.746 -2.733 -15.130 1.00 90.25 90 SER A N 1
ATOM 733 C CA . SER A 1 90 ? 6.339 -1.959 -13.963 1.00 90.25 90 SER A CA 1
ATOM 734 C C . SER A 1 90 ? 6.024 -2.915 -12.822 1.00 90.25 90 SER A C 1
ATOM 736 O O . SER A 1 90 ? 5.270 -3.869 -13.000 1.00 90.25 90 SER A O 1
ATOM 738 N N . GLU A 1 91 ? 6.613 -2.673 -11.661 1.00 91.81 91 GLU A N 1
ATOM 739 C CA . GLU A 1 91 ? 6.355 -3.392 -10.426 1.00 91.81 91 GLU A CA 1
ATOM 740 C C . GLU A 1 91 ? 5.617 -2.476 -9.457 1.00 91.81 91 GLU A C 1
ATOM 742 O O . GLU A 1 91 ? 6.018 -1.337 -9.203 1.00 91.81 91 GLU A O 1
ATOM 747 N N . THR A 1 92 ? 4.493 -2.962 -8.951 1.00 88.25 92 THR A N 1
ATOM 748 C CA . THR A 1 92 ? 3.580 -2.183 -8.126 1.00 88.25 92 THR A CA 1
ATOM 749 C C . THR A 1 92 ? 3.318 -2.924 -6.833 1.00 88.25 92 THR A C 1
ATOM 751 O O . THR A 1 92 ? 2.981 -4.109 -6.854 1.00 88.25 92 THR A O 1
ATOM 754 N N . TYR A 1 93 ? 3.481 -2.217 -5.721 1.00 87.12 93 TYR A N 1
ATOM 755 C CA . TYR A 1 93 ? 3.414 -2.788 -4.385 1.00 87.12 93 TYR A CA 1
ATOM 756 C C . TYR A 1 93 ? 2.079 -2.462 -3.733 1.00 87.12 93 TYR A C 1
ATOM 758 O O . TYR A 1 93 ? 1.615 -1.321 -3.774 1.00 87.12 93 TYR A O 1
ATOM 766 N N . PHE A 1 94 ? 1.491 -3.468 -3.109 1.00 86.81 94 PHE A N 1
ATOM 767 C CA . PHE A 1 94 ? 0.243 -3.391 -2.377 1.00 86.81 94 PHE A CA 1
ATOM 768 C C . PHE A 1 94 ? 0.422 -4.015 -1.001 1.00 86.81 94 PHE A C 1
ATOM 770 O O . PHE A 1 94 ? 1.280 -4.874 -0.776 1.00 86.81 94 PHE A O 1
ATOM 777 N N . ARG A 1 95 ? -0.432 -3.592 -0.078 1.00 87.56 95 ARG A N 1
ATOM 778 C CA . ARG A 1 95 ? -0.532 -4.169 1.253 1.00 87.56 95 ARG A CA 1
ATOM 779 C C . ARG A 1 95 ? -1.998 -4.341 1.614 1.00 87.56 95 ARG A C 1
ATOM 781 O O . ARG A 1 95 ? -2.801 -3.450 1.351 1.00 87.56 95 ARG A O 1
ATOM 788 N N . CYS A 1 96 ? -2.354 -5.477 2.202 1.00 88.56 96 CYS A N 1
ATOM 789 C CA . CYS A 1 96 ? -3.701 -5.673 2.718 1.00 88.56 96 CYS A CA 1
ATOM 790 C C . CYS A 1 96 ? -3.939 -4.698 3.883 1.00 88.56 96 CYS A C 1
ATOM 792 O O . CYS A 1 96 ? -3.174 -4.714 4.848 1.00 88.56 96 CYS A O 1
ATOM 794 N N . ALA A 1 97 ? -4.991 -3.879 3.821 1.00 86.44 97 ALA A N 1
ATOM 795 C CA . ALA A 1 97 ? -5.338 -2.943 4.898 1.00 86.44 97 ALA A CA 1
ATOM 796 C C . ALA A 1 97 ? -5.702 -3.644 6.214 1.00 86.44 97 ALA A C 1
ATOM 798 O O . ALA A 1 97 ? -5.519 -3.065 7.279 1.00 86.44 97 ALA A O 1
ATOM 799 N N . ILE A 1 98 ? -6.201 -4.882 6.143 1.00 88.62 98 ILE A N 1
ATOM 800 C CA . ILE A 1 98 ? -6.698 -5.623 7.305 1.00 88.62 98 ILE A CA 1
ATOM 801 C C . ILE A 1 98 ? -5.581 -6.411 7.985 1.00 88.62 98 ILE A C 1
ATOM 803 O O . ILE A 1 98 ? -5.364 -6.243 9.176 1.00 88.62 98 ILE A O 1
ATOM 807 N N . CYS A 1 99 ? -4.875 -7.278 7.259 1.00 90.25 99 CYS A N 1
ATOM 808 C CA . CYS A 1 99 ? -3.876 -8.182 7.846 1.00 90.25 99 CYS A CA 1
ATOM 809 C C . CYS A 1 99 ? -2.432 -7.752 7.574 1.00 90.25 99 CYS A C 1
ATOM 811 O O . CYS A 1 99 ? -1.487 -8.327 8.105 1.00 90.25 99 CYS A O 1
ATOM 813 N N . GLY A 1 100 ? -2.228 -6.741 6.730 1.00 88.12 100 GLY A N 1
ATOM 814 C CA . GLY A 1 100 ? -0.903 -6.222 6.433 1.00 88.12 100 GLY A CA 1
ATOM 815 C C . GLY A 1 100 ? -0.067 -7.103 5.508 1.00 88.12 100 GLY A C 1
ATOM 816 O O . GLY A 1 100 ? 1.098 -6.756 5.320 1.00 88.12 100 GLY A O 1
ATOM 817 N N . MET A 1 101 ? -0.615 -8.189 4.945 1.00 90.62 101 MET A N 1
ATOM 818 C CA . MET A 1 101 ? 0.047 -9.038 3.943 1.00 90.62 101 MET A CA 1
ATOM 819 C C . MET A 1 101 ? 0.527 -8.199 2.755 1.00 90.62 101 MET A C 1
ATOM 821 O O . MET A 1 101 ? -0.138 -7.236 2.377 1.00 90.62 101 MET A O 1
ATOM 825 N N . ASN A 1 102 ? 1.671 -8.552 2.169 1.00 89.75 102 ASN A N 1
ATOM 826 C CA . ASN A 1 102 ? 2.187 -7.859 0.990 1.00 89.75 102 ASN A CA 1
ATOM 827 C C . ASN A 1 102 ? 1.693 -8.537 -0.286 1.00 89.75 102 ASN A C 1
ATOM 829 O O . ASN A 1 102 ? 1.655 -9.763 -0.359 1.00 89.75 102 ASN A O 1
ATOM 833 N N . HIS A 1 103 ? 1.406 -7.738 -1.306 1.00 90.81 103 HIS A N 1
ATOM 834 C CA . HIS A 1 103 ? 1.085 -8.206 -2.649 1.00 90.81 103 HIS A CA 1
ATOM 835 C C . HIS A 1 103 ? 1.864 -7.379 -3.658 1.00 90.81 103 HIS A C 1
ATOM 837 O O . HIS A 1 103 ? 1.925 -6.154 -3.558 1.00 90.81 103 HIS A O 1
ATOM 843 N N . THR A 1 104 ? 2.488 -8.039 -4.621 1.00 91.38 104 THR A N 1
ATOM 844 C CA . THR A 1 104 ? 3.245 -7.361 -5.669 1.00 91.38 104 THR A CA 1
ATOM 845 C C . THR A 1 104 ? 2.740 -7.812 -7.021 1.00 91.38 104 THR A C 1
ATOM 847 O O . THR A 1 104 ? 2.634 -9.006 -7.290 1.00 91.38 104 THR A O 1
ATOM 850 N N . GLU A 1 105 ? 2.504 -6.848 -7.903 1.00 91.88 105 GLU A N 1
ATOM 851 C CA . GLU A 1 105 ? 2.151 -7.108 -9.293 1.00 91.88 105 GLU A CA 1
ATOM 852 C C . GLU A 1 105 ? 3.251 -6.606 -10.220 1.00 91.88 105 GLU A C 1
ATOM 854 O O . GLU A 1 105 ? 3.758 -5.495 -10.063 1.00 91.88 105 GLU A O 1
ATOM 859 N N . LYS A 1 106 ? 3.593 -7.419 -11.218 1.00 92.44 106 LYS A N 1
ATOM 860 C CA . LYS A 1 106 ? 4.453 -7.046 -12.340 1.00 92.44 106 LYS A CA 1
ATOM 861 C C . LYS A 1 106 ? 3.620 -6.943 -13.599 1.00 92.44 106 LYS A C 1
ATOM 863 O O . LYS A 1 106 ? 2.913 -7.880 -13.965 1.00 92.44 106 LYS A O 1
ATOM 868 N N . ARG A 1 107 ? 3.743 -5.820 -14.294 1.00 91.50 107 ARG A N 1
ATOM 869 C CA . ARG A 1 107 ? 3.005 -5.515 -15.519 1.00 91.50 107 ARG A CA 1
ATOM 870 C C . ARG A 1 107 ? 3.954 -5.071 -16.620 1.00 91.50 107 ARG A C 1
ATOM 872 O O . ARG A 1 107 ? 5.001 -4.499 -16.343 1.00 91.50 107 ARG A O 1
ATOM 879 N N . VAL A 1 108 ? 3.593 -5.293 -17.878 1.00 90.12 108 VAL A N 1
ATOM 880 C CA . VAL A 1 108 ? 4.315 -4.690 -19.009 1.00 90.12 108 VAL A CA 1
ATOM 881 C C . VAL A 1 108 ? 4.032 -3.189 -19.019 1.00 90.12 108 VAL A C 1
ATOM 883 O O . VAL A 1 108 ? 2.872 -2.801 -19.148 1.00 90.12 108 VAL A O 1
ATOM 886 N N . THR A 1 109 ? 5.058 -2.336 -18.940 1.00 86.12 109 THR A N 1
ATOM 887 C CA . THR A 1 109 ? 4.890 -0.871 -18.821 1.00 86.12 109 THR A CA 1
ATOM 888 C C . THR A 1 109 ? 4.057 -0.277 -19.960 1.00 86.12 109 THR A C 1
ATOM 890 O O . THR A 1 109 ? 3.223 0.591 -19.732 1.00 86.12 109 THR A O 1
ATOM 893 N N . ALA A 1 110 ? 4.253 -0.753 -21.193 1.00 81.25 110 ALA A N 1
ATOM 894 C CA . ALA A 1 110 ? 3.609 -0.178 -22.376 1.00 81.25 110 ALA A CA 1
ATOM 895 C C . ALA A 1 110 ? 2.113 -0.519 -22.510 1.00 81.25 110 ALA A C 1
ATOM 897 O O . ALA A 1 110 ? 1.360 0.267 -23.083 1.00 81.25 110 ALA A O 1
ATOM 898 N N . PHE A 1 111 ? 1.688 -1.688 -22.019 1.00 82.56 111 PHE A N 1
ATOM 899 C CA . PHE A 1 111 ? 0.336 -2.222 -22.249 1.00 82.56 111 PHE A CA 1
ATOM 900 C C . PHE A 1 111 ? -0.458 -2.466 -20.961 1.00 82.56 111 PHE A C 1
ATOM 902 O O . PHE A 1 111 ? -1.654 -2.734 -21.023 1.00 82.56 111 PHE A O 1
ATOM 909 N N . GLY A 1 112 ? 0.191 -2.419 -19.795 1.00 82.94 112 GLY A N 1
ATOM 910 C CA . GLY A 1 112 ? -0.419 -2.715 -18.498 1.00 82.94 112 GLY A CA 1
ATOM 911 C C . GLY A 1 112 ? -0.740 -4.196 -18.261 1.00 82.94 112 GLY A C 1
ATOM 912 O O . GLY A 1 112 ? -1.333 -4.529 -17.231 1.00 82.94 112 GLY A O 1
ATOM 913 N N . TRP A 1 113 ? -0.360 -5.089 -19.182 1.00 88.31 113 TRP A N 1
ATOM 914 C CA . TRP A 1 113 ? -0.618 -6.526 -19.075 1.00 88.31 113 TRP A CA 1
ATOM 915 C C . TRP A 1 113 ? 0.076 -7.125 -17.865 1.00 88.31 113 TRP A C 1
ATOM 917 O O . TRP A 1 113 ? 1.283 -6.957 -17.705 1.00 88.31 113 TRP A O 1
ATOM 927 N N . LEU A 1 114 ? -0.695 -7.832 -17.041 1.00 90.31 114 LEU A N 1
ATOM 928 C CA . LEU A 1 114 ? -0.184 -8.537 -15.876 1.00 90.31 114 LEU A CA 1
ATOM 929 C C . LEU A 1 114 ? 0.710 -9.693 -16.332 1.00 90.31 114 LEU A C 1
ATOM 931 O O . LEU A 1 114 ? 0.275 -10.575 -17.065 1.00 90.31 114 LEU A O 1
ATOM 935 N N . ILE A 1 115 ? 1.968 -9.650 -15.907 1.00 91.38 115 ILE A N 1
ATOM 936 C CA . ILE A 1 115 ? 2.969 -10.694 -16.139 1.00 91.38 115 ILE A CA 1
ATOM 937 C C . ILE A 1 115 ? 2.895 -11.700 -14.996 1.00 91.38 115 ILE A C 1
ATOM 939 O O . ILE A 1 115 ? 2.862 -12.907 -15.216 1.00 91.38 115 ILE A O 1
ATOM 943 N N . SER A 1 116 ? 2.882 -11.190 -13.767 1.00 92.38 116 SER A N 1
ATOM 944 C CA . SER A 1 116 ? 2.768 -12.000 -12.565 1.00 92.38 116 SER A CA 1
ATOM 945 C C . SER A 1 116 ? 2.235 -11.177 -11.404 1.00 92.38 116 SER A C 1
ATOM 947 O O . SER A 1 116 ? 2.389 -9.955 -11.359 1.00 92.38 116 SER A O 1
ATOM 949 N N . ALA A 1 117 ? 1.630 -11.874 -10.454 1.00 92.88 117 ALA A N 1
ATOM 950 C CA . ALA A 1 117 ? 1.265 -11.344 -9.158 1.00 92.88 117 ALA A CA 1
ATOM 951 C C . ALA A 1 117 ? 1.656 -12.373 -8.098 1.00 92.88 117 ALA A C 1
ATOM 953 O O . ALA A 1 117 ? 1.585 -13.576 -8.362 1.00 92.88 117 ALA A O 1
ATOM 954 N N . TRP A 1 118 ? 2.112 -11.920 -6.938 1.00 93.69 118 TRP A N 1
ATOM 955 C CA . TRP A 1 118 ? 2.399 -12.816 -5.826 1.00 93.69 118 TRP A CA 1
ATOM 956 C C . TRP A 1 118 ? 2.116 -12.148 -4.489 1.00 93.69 118 TRP A C 1
ATOM 958 O O . TRP A 1 118 ? 2.398 -10.966 -4.277 1.00 93.69 118 TRP A O 1
ATOM 968 N N . GLU A 1 119 ? 1.612 -12.965 -3.578 1.00 93.31 119 GLU A N 1
ATOM 969 C CA . GLU A 1 119 ? 1.334 -12.607 -2.198 1.00 93.31 119 GLU A CA 1
ATOM 970 C C . GLU A 1 119 ? 2.478 -13.104 -1.315 1.00 93.31 119 GLU A C 1
ATOM 972 O O . GLU A 1 119 ? 3.067 -14.164 -1.546 1.00 93.31 119 GLU A O 1
ATOM 977 N N . ARG A 1 120 ? 2.828 -12.317 -0.301 1.00 91.75 120 ARG A N 1
ATOM 978 C CA . ARG A 1 120 ? 3.863 -12.666 0.666 1.00 91.75 120 ARG A CA 1
ATOM 979 C C . ARG A 1 120 ? 3.324 -12.440 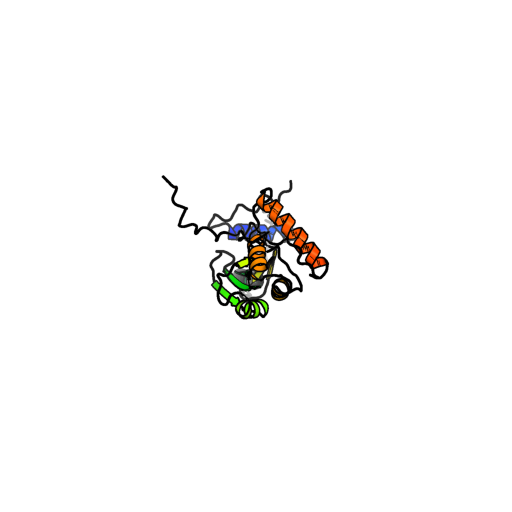2.075 1.00 91.75 120 ARG A C 1
ATOM 981 O O . ARG A 1 120 ? 3.286 -11.281 2.519 1.00 91.75 120 ARG A O 1
ATOM 988 N N . PRO A 1 121 ? 2.946 -13.525 2.776 1.00 90.88 121 PRO A N 1
ATOM 989 C CA . PRO A 1 121 ? 2.652 -13.474 4.197 1.00 90.88 121 PRO A CA 1
ATOM 990 C C . PRO A 1 121 ? 3.816 -12.860 4.975 1.00 90.88 121 PRO A C 1
ATOM 992 O O . PRO A 1 121 ? 4.986 -12.936 4.580 1.00 90.88 121 PRO A O 1
ATOM 995 N N . ASN A 1 122 ? 3.476 -12.196 6.066 1.00 89.31 122 ASN A N 1
ATOM 996 C CA . ASN A 1 122 ? 4.412 -11.622 7.010 1.00 89.31 122 ASN A CA 1
ATOM 997 C C . ASN A 1 122 ? 3.878 -11.793 8.432 1.00 89.31 122 ASN A C 1
ATOM 999 O O . ASN A 1 122 ? 2.732 -12.168 8.648 1.00 89.31 122 ASN A O 1
ATOM 1003 N N . GLU A 1 123 ? 4.696 -11.436 9.415 1.00 90.94 123 GLU A N 1
ATOM 1004 C CA . GLU A 1 123 ? 4.354 -11.586 10.830 1.00 90.94 123 GLU A CA 1
ATOM 1005 C C . GLU A 1 123 ? 3.006 -10.949 11.220 1.00 90.94 123 GLU A C 1
ATOM 1007 O O . GLU A 1 123 ? 2.296 -11.491 12.062 1.00 90.94 123 GLU A O 1
ATOM 1012 N N . SER A 1 124 ? 2.620 -9.821 10.604 1.00 89.19 124 SER A N 1
ATOM 1013 C CA . SER A 1 124 ? 1.311 -9.209 10.876 1.00 89.19 124 SER A CA 1
ATOM 1014 C C . SER A 1 124 ? 0.163 -10.043 10.314 1.00 89.19 124 SER A C 1
ATOM 1016 O O . SER A 1 124 ? -0.842 -10.204 11.002 1.00 89.19 124 SER A O 1
ATOM 1018 N N . SER A 1 125 ? 0.309 -10.595 9.103 1.00 91.38 125 SER A N 1
ATOM 1019 C CA . SER A 1 125 ? -0.740 -11.424 8.505 1.00 91.38 125 SER A CA 1
ATOM 1020 C C . SER A 1 125 ? -0.887 -12.759 9.219 1.00 91.38 125 SER A C 1
ATOM 1022 O O . SER A 1 125 ? -2.012 -13.191 9.452 1.00 91.38 125 SER A O 1
ATOM 1024 N N . ASP A 1 126 ? 0.231 -13.366 9.616 1.00 93.25 126 ASP A N 1
ATOM 1025 C CA . ASP A 1 126 ? 0.243 -14.654 10.309 1.00 93.25 126 ASP A CA 1
ATOM 1026 C C . ASP A 1 126 ? -0.380 -14.514 11.704 1.00 93.25 126 ASP A C 1
ATOM 1028 O O . ASP A 1 126 ? -1.230 -15.312 12.102 1.00 93.25 126 ASP A O 1
ATOM 1032 N N . TRP A 1 127 ? -0.031 -13.444 12.433 1.00 93.00 127 TRP A N 1
ATOM 1033 C CA . TRP A 1 127 ? -0.661 -13.150 13.719 1.00 93.00 127 TRP A CA 1
ATOM 1034 C C . TRP A 1 127 ? -2.153 -12.845 13.564 1.00 93.00 127 TRP A C 1
ATOM 1036 O O . TRP A 1 127 ? -2.956 -13.350 14.345 1.00 93.00 127 TRP A O 1
ATOM 1046 N N . TYR A 1 128 ? -2.541 -12.059 12.555 1.00 92.69 128 TYR A N 1
ATOM 1047 C CA . TYR A 1 128 ? -3.945 -11.728 12.312 1.00 92.69 128 TYR A CA 1
ATOM 1048 C C . TYR A 1 128 ? -4.791 -12.983 12.060 1.00 92.69 128 TYR A C 1
ATOM 1050 O O . TYR A 1 128 ? -5.848 -13.142 12.667 1.00 92.69 128 TYR A O 1
ATOM 1058 N N . GLN A 1 129 ? -4.307 -13.903 11.220 1.00 93.38 129 GLN A N 1
ATOM 1059 C CA . GLN A 1 129 ? -4.999 -15.165 10.945 1.00 93.38 129 GLN A CA 1
ATOM 1060 C C . GLN A 1 129 ? -5.138 -16.036 12.198 1.00 93.38 129 GLN A C 1
ATOM 1062 O O . GLN A 1 129 ? -6.171 -16.669 12.400 1.00 93.38 129 GLN A O 1
ATOM 1067 N N . ALA A 1 130 ? -4.125 -16.042 13.065 1.00 94.25 130 ALA A N 1
ATOM 1068 C CA . ALA A 1 130 ? -4.147 -16.830 14.293 1.00 94.25 130 ALA A CA 1
ATOM 1069 C C . ALA A 1 130 ? -5.030 -16.236 15.410 1.00 94.25 130 ALA A C 1
ATOM 1071 O O . ALA A 1 130 ? -5.484 -16.990 16.267 1.00 94.25 130 ALA A O 1
ATOM 1072 N N . ASN A 1 131 ? -5.252 -14.915 15.435 1.00 93.12 131 ASN A N 1
ATOM 1073 C CA . ASN A 1 131 ? -5.857 -14.226 16.589 1.00 93.12 131 ASN A CA 1
ATOM 1074 C C . ASN A 1 131 ? -7.161 -13.476 16.283 1.00 93.12 131 ASN A C 1
ATOM 1076 O O . ASN A 1 131 ? -7.886 -13.149 17.217 1.00 93.12 131 ASN A O 1
ATOM 1080 N N . VAL A 1 132 ? -7.452 -13.170 15.015 1.00 91.88 132 VAL A N 1
ATOM 1081 C CA . VAL A 1 132 ? -8.606 -12.341 14.632 1.00 91.88 132 VAL A CA 1
ATOM 1082 C C . VAL A 1 132 ? -9.541 -13.090 13.691 1.00 91.88 132 VAL A C 1
ATOM 1084 O O . VAL A 1 132 ? -10.678 -13.372 14.053 1.00 91.88 132 VAL A O 1
ATOM 1087 N N . GLU A 1 133 ? -9.077 -13.422 12.486 1.00 92.44 133 GLU A N 1
ATOM 1088 C CA . GLU A 1 133 ? -9.907 -14.056 11.457 1.00 92.44 133 GLU A CA 1
ATOM 1089 C C . GLU A 1 133 ? -9.036 -14.999 10.601 1.00 92.44 133 GLU A C 1
ATOM 1091 O O . GLU A 1 133 ? -8.195 -14.510 9.837 1.00 92.44 133 GLU A O 1
ATOM 1096 N N . PRO A 1 134 ? -9.218 -16.337 10.691 1.00 90.38 134 PRO A N 1
ATOM 1097 C CA . PRO A 1 134 ? -8.375 -17.312 9.988 1.00 90.38 134 PRO A CA 1
ATOM 1098 C C . PRO A 1 134 ? -8.338 -17.128 8.470 1.00 90.38 134 PRO A C 1
ATOM 1100 O O . PRO A 1 134 ? -7.316 -17.376 7.833 1.00 90.38 134 PRO A O 1
ATOM 1103 N N . VAL A 1 135 ? -9.452 -16.684 7.884 1.00 91.62 135 VAL A N 1
ATOM 1104 C CA . VAL A 1 135 ? -9.606 -16.449 6.447 1.00 91.62 135 VAL A CA 1
ATOM 1105 C C . VAL A 1 135 ? -10.433 -15.187 6.255 1.00 91.62 135 VAL A C 1
ATOM 1107 O O . VAL A 1 135 ? -11.532 -15.109 6.782 1.00 91.62 135 VAL A O 1
ATOM 1110 N N . HIS A 1 136 ? -9.937 -14.232 5.470 1.00 90.50 136 HIS A N 1
ATOM 1111 C CA . HIS A 1 136 ? -10.670 -13.015 5.115 1.00 90.50 136 HIS A CA 1
ATOM 1112 C C . HIS A 1 136 ? -10.395 -12.631 3.662 1.00 90.50 136 HIS A C 1
ATOM 1114 O O . HIS A 1 136 ? -9.366 -12.995 3.088 1.00 90.50 136 HIS A O 1
ATOM 1120 N N . GLN A 1 137 ? -11.295 -11.846 3.074 1.00 91.38 137 GLN A N 1
ATOM 1121 C CA . GLN A 1 137 ? -11.060 -11.247 1.767 1.00 91.38 137 GLN A CA 1
ATOM 1122 C C . GLN A 1 137 ? -10.007 -10.141 1.883 1.00 91.38 137 GLN A C 1
ATOM 1124 O O . GLN A 1 137 ? -10.185 -9.175 2.627 1.00 91.38 137 GLN A O 1
ATOM 1129 N N . HIS A 1 138 ? -8.907 -10.271 1.140 1.00 89.56 138 HIS A N 1
ATOM 1130 C CA . HIS A 1 138 ? -7.853 -9.266 1.156 1.00 89.56 138 HIS A CA 1
ATOM 1131 C C . HIS A 1 138 ? -8.307 -7.952 0.523 1.00 89.56 138 HIS A C 1
ATOM 1133 O O . HIS A 1 138 ? -8.822 -7.905 -0.595 1.00 89.56 138 HIS A O 1
ATOM 1139 N N . VAL A 1 139 ? -8.053 -6.871 1.255 1.00 88.12 139 VAL A N 1
ATOM 1140 C CA . VAL A 1 139 ? -8.323 -5.498 0.837 1.00 88.12 139 VAL A CA 1
ATOM 1141 C C . VAL A 1 139 ? -7.004 -4.865 0.429 1.00 88.12 139 VAL A C 1
ATOM 1143 O O . VAL A 1 139 ? -6.288 -4.302 1.258 1.00 88.12 139 VAL A O 1
ATOM 1146 N N . TRP A 1 140 ? -6.637 -5.042 -0.839 1.00 86.81 140 TRP A N 1
ATOM 1147 C CA . TRP A 1 140 ? -5.354 -4.592 -1.369 1.00 86.81 140 TRP A CA 1
ATOM 1148 C C . TRP A 1 140 ? -5.330 -3.086 -1.548 1.00 86.81 140 TRP A C 1
ATOM 1150 O O . TRP A 1 140 ? -6.033 -2.536 -2.396 1.00 86.81 140 TRP A O 1
ATOM 1160 N N . VAL A 1 141 ? -4.466 -2.428 -0.784 1.00 82.44 141 VAL A N 1
ATOM 1161 C CA . VAL A 1 141 ? -4.267 -0.991 -0.894 1.00 82.44 141 VAL A CA 1
ATOM 1162 C C . VAL A 1 141 ? -2.888 -0.709 -1.464 1.00 82.44 141 VAL A C 1
ATOM 1164 O O . VAL A 1 141 ? -1.895 -1.324 -1.062 1.00 82.44 141 VAL A O 1
ATOM 1167 N N . ARG A 1 142 ? -2.820 0.195 -2.445 1.00 79.38 142 ARG A N 1
ATOM 1168 C CA . ARG A 1 142 ? -1.569 0.481 -3.148 1.00 79.38 142 ARG A CA 1
ATOM 1169 C C . ARG A 1 142 ? -0.613 1.256 -2.240 1.00 79.38 142 ARG A C 1
ATOM 1171 O O . ARG A 1 142 ? -1.021 2.167 -1.519 1.00 79.38 142 ARG A O 1
ATOM 1178 N N . GLY A 1 143 ? 0.663 0.888 -2.300 1.00 75.38 143 GLY A N 1
ATOM 1179 C CA . GLY A 1 143 ? 1.756 1.644 -1.701 1.00 75.38 143 GLY A CA 1
ATOM 1180 C C . GLY A 1 143 ? 2.039 2.952 -2.444 1.00 75.38 143 GLY A C 1
ATOM 1181 O O . GLY A 1 143 ? 1.487 3.233 -3.509 1.00 75.38 143 GLY A O 1
ATOM 1182 N N . THR A 1 144 ? 2.944 3.754 -1.886 1.00 73.50 144 THR A N 1
ATOM 1183 C CA . THR A 1 144 ? 3.230 5.110 -2.379 1.00 73.50 144 THR A CA 1
ATOM 1184 C C . THR A 1 144 ? 4.124 5.162 -3.612 1.00 73.50 144 THR A C 1
ATOM 1186 O O . THR A 1 144 ? 4.264 6.221 -4.227 1.00 73.50 144 THR A O 1
ATOM 1189 N N . CYS A 1 145 ? 4.714 4.031 -3.998 1.00 78.69 145 CYS A N 1
ATOM 1190 C CA . CYS A 1 145 ? 5.652 3.948 -5.102 1.00 78.69 145 CYS A CA 1
ATOM 1191 C C . CYS A 1 145 ? 5.367 2.780 -6.052 1.00 78.69 145 CYS A C 1
ATOM 1193 O O . CYS A 1 145 ? 4.754 1.766 -5.710 1.00 78.69 145 CYS A O 1
ATOM 1195 N N . ALA A 1 146 ? 5.858 2.950 -7.273 1.00 85.69 146 ALA A N 1
ATOM 1196 C CA . ALA A 1 146 ? 6.004 1.916 -8.277 1.00 85.69 146 ALA A CA 1
ATOM 1197 C C . ALA A 1 146 ? 7.422 1.964 -8.841 1.00 85.69 146 ALA A C 1
ATOM 1199 O O . ALA A 1 146 ? 8.009 3.038 -8.994 1.00 85.69 146 ALA A O 1
ATOM 1200 N N . GLU A 1 147 ? 7.950 0.801 -9.187 1.00 91.38 147 GLU A N 1
ATOM 1201 C CA . GLU A 1 147 ? 9.259 0.669 -9.810 1.00 91.38 147 GLU A CA 1
ATOM 1202 C C . GLU A 1 147 ? 9.104 0.334 -11.292 1.00 91.38 147 GLU A C 1
ATOM 1204 O O . GLU A 1 147 ? 8.271 -0.477 -11.684 1.00 91.38 147 GLU A O 1
ATOM 1209 N N . GLY A 1 148 ? 9.916 0.958 -12.136 1.00 91.69 148 GLY A N 1
ATOM 1210 C CA . GLY A 1 148 ? 10.113 0.577 -13.524 1.00 91.69 148 GLY A CA 1
ATOM 1211 C C . GLY A 1 148 ? 11.427 -0.180 -13.651 1.00 91.69 148 GLY A C 1
ATOM 1212 O O . GLY A 1 148 ? 12.487 0.342 -13.300 1.00 91.69 148 GLY A O 1
ATOM 1213 N N . LYS A 1 149 ? 11.357 -1.406 -14.158 1.00 93.25 149 LYS A N 1
ATOM 1214 C CA . LYS A 1 149 ? 12.480 -2.322 -14.320 1.00 93.25 149 LYS A CA 1
ATOM 1215 C C . LYS A 1 149 ? 12.840 -2.495 -15.787 1.00 93.25 149 LYS A C 1
ATOM 1217 O O . LYS A 1 149 ? 11.962 -2.616 -16.647 1.00 93.25 149 LYS A O 1
ATOM 1222 N N . SER A 1 150 ? 14.138 -2.501 -16.064 1.00 92.25 150 SER A N 1
ATOM 1223 C CA . SER A 1 150 ? 14.680 -2.807 -17.385 1.00 92.25 150 SER A CA 1
ATOM 1224 C C . SER A 1 150 ? 14.482 -4.282 -17.740 1.00 92.25 150 SER A C 1
ATOM 1226 O O . SER A 1 150 ? 14.014 -5.080 -16.922 1.00 92.25 150 SER A O 1
ATOM 1228 N N . VAL A 1 151 ? 14.865 -4.676 -18.957 1.00 88.56 151 VAL A N 1
ATOM 1229 C CA . VAL A 1 151 ? 14.797 -6.087 -19.388 1.00 88.56 151 VAL A CA 1
ATOM 1230 C C . VAL A 1 151 ? 15.668 -6.993 -18.506 1.00 88.56 151 VAL A C 1
ATOM 1232 O O . VAL A 1 151 ? 15.358 -8.167 -18.329 1.00 88.56 151 VAL A O 1
ATOM 1235 N N . PHE A 1 152 ? 16.713 -6.438 -17.888 1.00 89.88 152 PHE A N 1
ATOM 1236 C CA . PHE A 1 152 ? 17.594 -7.147 -16.958 1.00 89.88 152 PHE A CA 1
ATOM 1237 C C . PHE A 1 152 ? 17.072 -7.167 -15.511 1.00 89.88 152 PHE A C 1
ATOM 1239 O O . PHE A 1 152 ? 17.761 -7.643 -14.614 1.00 89.88 152 PHE A O 1
ATOM 1246 N N . GLY A 1 153 ? 15.877 -6.624 -15.257 1.00 87.69 153 GLY A N 1
ATOM 1247 C CA . GLY A 1 153 ? 15.275 -6.561 -13.924 1.00 87.69 153 GLY A CA 1
ATOM 1248 C C . GLY A 1 153 ? 15.850 -5.473 -13.012 1.00 87.69 153 GLY A C 1
ATOM 1249 O O . GLY A 1 153 ? 15.452 -5.394 -11.851 1.00 87.69 153 GLY A O 1
ATOM 1250 N N . GLN A 1 154 ? 16.754 -4.625 -13.513 1.00 91.94 154 GLN A N 1
ATOM 1251 C CA . GLN A 1 154 ? 17.295 -3.493 -12.759 1.00 91.94 154 GLN A CA 1
ATOM 1252 C C . GLN A 1 154 ? 16.249 -2.387 -12.654 1.00 91.94 154 GLN A C 1
ATOM 1254 O O . GLN A 1 154 ? 15.624 -2.036 -13.655 1.00 91.94 154 GLN A O 1
ATOM 1259 N N . THR A 1 155 ? 16.083 -1.812 -11.466 1.00 93.12 155 THR A N 1
ATOM 1260 C CA . THR A 1 155 ? 15.223 -0.642 -11.274 1.00 93.12 155 THR A CA 1
ATOM 1261 C C . THR A 1 155 ? 15.874 0.573 -11.933 1.00 93.12 155 THR A C 1
ATOM 1263 O O . THR A 1 155 ? 16.961 0.995 -11.550 1.00 93.12 155 THR A O 1
ATOM 1266 N N . VAL A 1 156 ? 15.208 1.119 -12.949 1.00 92.12 156 VAL A N 1
ATOM 1267 C CA . VAL A 1 156 ? 15.668 2.269 -13.753 1.00 92.12 156 VAL A CA 1
ATOM 1268 C C . VAL A 1 156 ? 14.756 3.480 -13.617 1.00 92.12 156 VAL A C 1
ATOM 1270 O O . VAL A 1 156 ? 15.095 4.577 -14.052 1.00 92.12 156 VAL A O 1
ATOM 1273 N N . LEU A 1 157 ? 13.590 3.286 -13.006 1.00 89.44 157 LEU A N 1
ATOM 1274 C CA . LEU A 1 157 ? 12.615 4.328 -12.752 1.00 89.44 157 LEU A CA 1
ATOM 1275 C C . LEU A 1 157 ? 11.926 4.050 -11.417 1.00 89.44 157 LEU A C 1
ATOM 1277 O O . LEU A 1 157 ? 11.574 2.911 -11.125 1.00 89.44 157 LEU A O 1
ATOM 1281 N N . MET A 1 158 ? 11.690 5.093 -10.631 1.00 88.88 158 MET A N 1
ATOM 1282 C CA . MET A 1 158 ? 10.846 5.026 -9.444 1.00 88.88 158 MET A CA 1
ATOM 1283 C C . MET A 1 158 ? 9.827 6.155 -9.530 1.00 88.88 158 MET A C 1
ATOM 1285 O O . MET A 1 158 ? 10.193 7.318 -9.687 1.00 88.88 158 MET A O 1
ATOM 1289 N N . GLN A 1 159 ? 8.547 5.805 -9.485 1.00 82.56 159 GLN A N 1
ATOM 1290 C CA . GLN A 1 159 ? 7.447 6.754 -9.582 1.00 82.56 159 GLN A CA 1
ATOM 1291 C C . GLN A 1 159 ? 6.690 6.768 -8.268 1.00 82.56 159 GLN A C 1
ATOM 1293 O O . GLN A 1 159 ? 6.231 5.725 -7.803 1.00 82.56 159 GLN A O 1
ATOM 1298 N N . GLN A 1 160 ? 6.533 7.954 -7.688 1.00 76.19 160 GLN A N 1
ATOM 1299 C CA . GLN A 1 160 ? 5.505 8.155 -6.680 1.00 76.19 160 GLN A CA 1
ATOM 1300 C C . GLN A 1 160 ? 4.152 8.146 -7.376 1.00 76.19 160 GLN A C 1
ATOM 1302 O O . GLN A 1 160 ? 3.977 8.777 -8.421 1.00 76.19 160 GLN A O 1
ATOM 1307 N N . VAL A 1 161 ? 3.213 7.395 -6.821 1.00 68.12 161 VAL A N 1
ATOM 1308 C CA . VAL A 1 161 ? 1.894 7.229 -7.422 1.00 68.12 161 VAL A CA 1
ATOM 1309 C C . VAL A 1 161 ? 0.883 8.027 -6.613 1.00 68.12 161 VAL A C 1
ATOM 1311 O O . VAL A 1 161 ? 0.941 8.028 -5.390 1.00 68.12 161 VAL A O 1
ATOM 1314 N N . SER A 1 162 ? -0.046 8.705 -7.283 1.00 58.78 162 SER A N 1
ATOM 1315 C CA . SER A 1 162 ? -1.219 9.280 -6.627 1.00 58.78 162 SER A CA 1
ATOM 1316 C C . SER A 1 162 ? -2.360 8.261 -6.543 1.00 58.78 162 SER A C 1
ATOM 1318 O O . SER A 1 162 ? -2.434 7.319 -7.336 1.00 58.78 162 SER A O 1
ATOM 1320 N N . SER A 1 163 ? -3.289 8.491 -5.612 1.00 53.25 163 SER A N 1
ATOM 1321 C CA . SER A 1 163 ? -4.523 7.707 -5.439 1.00 53.25 163 SER A CA 1
ATOM 1322 C C . SER A 1 163 ? -5.378 7.602 -6.710 1.00 53.25 163 SER A C 1
ATOM 1324 O O . SER A 1 163 ? -6.086 6.622 -6.911 1.00 53.25 163 SER A O 1
ATOM 1326 N N . LEU A 1 164 ? -5.313 8.597 -7.598 1.00 50.91 164 LEU A N 1
ATOM 1327 C CA . LEU A 1 164 ? -6.157 8.663 -8.795 1.00 50.91 164 LEU A CA 1
ATOM 1328 C C . LEU A 1 164 ? -5.665 7.773 -9.943 1.00 50.91 164 LEU A C 1
ATOM 1330 O O . LEU A 1 164 ? -6.436 7.456 -10.844 1.00 50.91 164 LEU A O 1
ATOM 1334 N N . ALA A 1 165 ? -4.389 7.381 -9.949 1.00 44.31 165 ALA A N 1
ATOM 1335 C CA . ALA A 1 165 ? -3.788 6.731 -11.112 1.00 44.31 165 ALA A CA 1
ATOM 1336 C C . ALA A 1 165 ? -4.013 5.208 -11.168 1.00 44.31 165 ALA A C 1
ATOM 1338 O O . ALA A 1 165 ? -3.695 4.593 -12.185 1.00 44.31 165 ALA A O 1
ATOM 1339 N N . SER A 1 166 ? -4.493 4.569 -10.092 1.00 50.88 166 SER A N 1
ATOM 1340 C CA . SER A 1 166 ? -4.374 3.102 -9.967 1.00 50.88 166 SER A CA 1
ATOM 1341 C C . SER A 1 166 ? -5.114 2.452 -8.800 1.00 50.88 166 SER A C 1
ATOM 1343 O O . SER A 1 166 ? -4.632 1.476 -8.221 1.00 50.88 166 SER A O 1
ATOM 1345 N N . GLY A 1 167 ? -6.246 3.017 -8.412 1.00 50.31 167 GLY A N 1
ATOM 1346 C CA . GLY A 1 167 ? -6.974 2.545 -7.248 1.00 50.31 167 GLY A CA 1
ATOM 1347 C C . GLY A 1 167 ? -6.497 3.174 -5.934 1.00 50.31 167 GLY A C 1
ATOM 1348 O O . GLY A 1 167 ? -5.584 4.001 -5.907 1.00 50.31 167 GLY A O 1
ATOM 1349 N N . PRO A 1 168 ? -7.162 2.801 -4.841 1.00 55.97 168 PRO A N 1
ATOM 1350 C CA . PRO A 1 168 ? -7.183 3.557 -3.603 1.00 55.97 168 PRO A CA 1
ATOM 1351 C C . PRO A 1 168 ? -5.845 3.470 -2.879 1.00 55.97 168 PRO A C 1
ATOM 1353 O O . PRO A 1 168 ? -5.145 2.454 -2.901 1.00 55.97 168 PRO A O 1
ATOM 1356 N N . PHE A 1 169 ? -5.489 4.582 -2.253 1.00 55.66 169 PHE A N 1
ATOM 1357 C CA . PHE A 1 169 ? -4.204 4.775 -1.605 1.00 55.66 169 PHE A CA 1
ATOM 1358 C C . PHE A 1 169 ? -4.329 4.556 -0.105 1.00 55.66 169 PHE A C 1
ATOM 1360 O O . PHE A 1 169 ? -5.259 5.073 0.514 1.00 55.66 169 PHE A O 1
ATOM 1367 N N . SER A 1 170 ? -3.367 3.847 0.488 1.00 56.47 170 SER A N 1
ATOM 1368 C CA . SER A 1 170 ? -3.325 3.679 1.938 1.00 56.47 170 SER A CA 1
ATOM 1369 C C . SER A 1 170 ? -2.499 4.810 2.511 1.00 56.47 170 SER A C 1
ATOM 1371 O O . SER A 1 170 ? -1.272 4.789 2.435 1.00 56.47 170 SER A O 1
ATOM 1373 N N . TRP A 1 171 ? -3.160 5.802 3.100 1.00 54.78 171 TRP A N 1
ATOM 1374 C CA . TRP A 1 171 ? -2.465 6.782 3.937 1.00 54.78 171 TRP A CA 1
ATOM 1375 C C . TRP A 1 171 ? -2.167 6.251 5.339 1.00 54.78 171 TRP A C 1
ATOM 1377 O O . TRP A 1 171 ? -1.443 6.905 6.086 1.00 54.78 171 TRP A O 1
ATOM 1387 N N . LEU A 1 172 ? -2.634 5.037 5.671 1.00 61.84 172 LEU A N 1
ATOM 1388 C CA . LEU A 1 172 ? -2.268 4.260 6.861 1.00 61.84 172 LEU A CA 1
ATOM 1389 C C . LEU A 1 172 ? -0.805 3.786 6.796 1.00 61.84 172 LEU A C 1
ATOM 1391 O O . LEU A 1 172 ? -0.464 2.615 6.964 1.00 61.84 172 LEU A O 1
ATOM 1395 N N . TYR A 1 173 ? 0.106 4.721 6.559 1.00 60.06 173 TYR A N 1
ATOM 1396 C CA . TYR A 1 173 ? 1.516 4.525 6.789 1.00 60.06 173 TYR A CA 1
ATOM 1397 C C . TYR A 1 173 ? 1.738 4.501 8.298 1.00 60.06 173 TYR A C 1
ATOM 1399 O O . TYR A 1 173 ? 2.062 5.523 8.891 1.00 60.06 173 TYR A O 1
ATOM 1407 N N . LEU A 1 174 ? 1.589 3.334 8.930 1.00 59.78 174 LEU A N 1
ATOM 1408 C CA . LEU A 1 174 ? 1.923 3.125 10.347 1.00 59.78 174 LEU A CA 1
ATOM 1409 C C . LEU A 1 174 ? 3.445 3.197 10.614 1.00 59.78 174 LEU A C 1
ATOM 1411 O O . LEU A 1 174 ? 3.895 3.200 11.760 1.00 59.78 174 LEU A O 1
ATOM 1415 N N . GLY A 1 175 ? 4.260 3.400 9.569 1.00 57.62 175 GLY A N 1
ATOM 1416 C CA . GLY A 1 175 ? 5.715 3.561 9.644 1.00 57.62 175 GLY A CA 1
ATOM 1417 C C . GLY A 1 175 ? 6.387 2.331 10.227 1.00 57.62 175 GLY A C 1
ATOM 1418 O O . GLY A 1 175 ? 6.209 1.244 9.690 1.00 57.62 175 GLY A O 1
ATOM 1419 N N . ASN A 1 176 ? 7.155 2.507 11.305 1.00 53.44 176 ASN A N 1
ATOM 1420 C CA . ASN A 1 176 ? 7.843 1.399 11.976 1.00 53.44 176 ASN A CA 1
ATOM 1421 C C . ASN A 1 176 ? 6.892 0.478 12.749 1.00 53.44 176 ASN A C 1
ATOM 1423 O O . ASN A 1 176 ? 7.287 -0.635 13.088 1.00 53.44 176 ASN A O 1
ATOM 1427 N N . PHE A 1 177 ? 5.665 0.932 13.020 1.00 57.91 177 PHE A N 1
ATOM 1428 C CA . PHE A 1 177 ? 4.687 0.136 13.739 1.00 57.91 177 PHE A CA 1
ATOM 1429 C C . PHE A 1 177 ? 4.042 -0.885 12.810 1.00 57.91 177 PHE A C 1
ATOM 1431 O O . PHE A 1 177 ? 3.644 -0.595 11.672 1.00 57.91 177 PHE A O 1
ATOM 1438 N N . LYS A 1 178 ? 3.962 -2.116 13.298 1.00 73.25 178 LYS A N 1
ATOM 1439 C CA . LYS A 1 178 ? 3.347 -3.225 12.576 1.00 73.25 178 LYS A CA 1
ATOM 1440 C C . LYS A 1 178 ? 1.844 -3.194 12.829 1.00 73.25 178 LYS A C 1
ATOM 1442 O O . LYS A 1 178 ? 1.388 -2.850 13.912 1.00 73.25 178 LYS A O 1
ATOM 1447 N N . LEU A 1 179 ? 1.062 -3.637 11.847 1.00 85.44 179 LEU A N 1
ATOM 1448 C CA . LEU A 1 179 ? -0.398 -3.708 11.970 1.00 85.44 179 LEU A CA 1
ATOM 1449 C C . LEU A 1 179 ? -0.832 -4.578 13.168 1.00 85.44 179 LEU A C 1
ATOM 1451 O O . LEU A 1 179 ? -1.878 -4.352 13.756 1.00 85.44 179 LEU A O 1
ATOM 1455 N N . ILE A 1 180 ? 0.018 -5.527 13.574 1.00 87.81 180 ILE A N 1
ATOM 1456 C CA . ILE A 1 180 ? -0.136 -6.322 14.797 1.00 87.81 180 ILE A CA 1
ATOM 1457 C C . ILE A 1 180 ? -0.276 -5.473 16.073 1.00 87.81 180 ILE A C 1
ATOM 1459 O O . ILE A 1 180 ? -1.079 -5.809 16.933 1.00 87.81 180 ILE A O 1
ATOM 1463 N N . GLU A 1 181 ? 0.487 -4.386 16.215 1.00 87.44 181 GLU A N 1
ATOM 1464 C CA . GLU A 1 181 ? 0.473 -3.541 17.418 1.00 87.44 181 GLU A CA 1
ATOM 1465 C C . GLU A 1 181 ? -0.849 -2.786 17.502 1.00 87.44 181 GLU A C 1
ATOM 1467 O O . GLU A 1 181 ? -1.470 -2.737 18.554 1.00 87.44 181 GLU A O 1
ATOM 1472 N N . PHE A 1 182 ? -1.348 -2.327 16.356 1.00 87.50 182 PHE A N 1
ATOM 1473 C CA . PHE A 1 182 ? -2.655 -1.697 16.253 1.00 87.50 182 PHE A CA 1
ATOM 1474 C C . PHE A 1 182 ? -3.794 -2.602 16.748 1.00 87.50 182 PHE A C 1
ATOM 1476 O O . PHE A 1 182 ? -4.659 -2.155 17.496 1.00 87.50 182 PHE A O 1
ATOM 1483 N N . TYR A 1 183 ? -3.783 -3.886 16.372 1.00 89.38 183 TYR A N 1
ATOM 1484 C CA . TYR A 1 183 ? -4.774 -4.845 16.868 1.00 89.38 183 TYR A CA 1
ATOM 1485 C C . TYR A 1 183 ? -4.613 -5.167 18.353 1.00 89.38 183 TYR A C 1
ATOM 1487 O O . TYR A 1 183 ? -5.616 -5.393 19.019 1.00 89.38 183 TYR A O 1
ATOM 1495 N N . LYS A 1 184 ? -3.378 -5.205 18.868 1.00 89.38 184 LYS A N 1
ATOM 1496 C CA . LYS A 1 184 ? -3.103 -5.498 20.284 1.00 89.38 184 LYS A CA 1
ATOM 1497 C C . LYS A 1 184 ? -3.545 -4.378 21.223 1.00 89.38 184 LYS A C 1
ATOM 1499 O O . LYS A 1 184 ? -3.989 -4.674 22.324 1.00 89.38 184 LYS A O 1
ATOM 1504 N N . GLU A 1 185 ? -3.422 -3.128 20.789 1.00 88.50 185 GLU A N 1
ATOM 1505 C CA . GLU A 1 185 ? -3.858 -1.957 21.562 1.00 88.50 185 GLU A CA 1
ATOM 1506 C C . GLU A 1 185 ? -5.367 -1.690 21.437 1.00 88.50 185 GLU A C 1
ATOM 1508 O O . GLU A 1 185 ? -5.945 -0.934 22.220 1.00 88.50 185 GLU A O 1
ATOM 1513 N N . SER A 1 186 ? -6.030 -2.292 20.444 1.00 88.19 186 SER A N 1
ATOM 1514 C CA . SER A 1 186 ? -7.470 -2.140 20.280 1.00 88.19 186 SER A CA 1
ATOM 1515 C C . SER A 1 186 ? -8.232 -2.932 21.349 1.00 88.19 186 SER A C 1
ATOM 1517 O O . SER A 1 186 ? -7.939 -4.112 21.543 1.00 88.19 186 SER A O 1
ATOM 1519 N N . PRO A 1 187 ? -9.262 -2.346 21.993 1.00 87.06 187 PRO A N 1
ATOM 1520 C CA . PRO A 1 187 ? -10.103 -3.063 22.954 1.00 87.06 187 PRO A CA 1
ATOM 1521 C C . PRO A 1 187 ? -10.810 -4.284 22.349 1.00 87.06 187 PRO A C 1
ATOM 1523 O O . PRO A 1 187 ? -11.158 -5.220 23.063 1.00 87.06 187 PRO A O 1
ATOM 1526 N N . ASP A 1 188 ? -11.044 -4.253 21.035 1.00 88.38 188 ASP A N 1
ATOM 1527 C CA . ASP A 1 188 ? -11.687 -5.314 20.270 1.00 88.38 188 ASP A CA 1
ATOM 1528 C C . ASP A 1 188 ? -11.095 -5.351 18.846 1.00 88.38 188 ASP A C 1
ATOM 1530 O O . ASP A 1 188 ? -11.223 -4.368 18.102 1.00 88.38 188 ASP A O 1
ATOM 1534 N N . PRO A 1 189 ? -10.487 -6.473 18.414 1.00 87.44 189 PRO A N 1
ATOM 1535 C CA . PRO A 1 189 ? -9.953 -6.620 17.063 1.00 87.44 189 PRO A CA 1
ATOM 1536 C C . PRO A 1 189 ? -10.967 -6.346 15.944 1.00 87.44 189 PRO A C 1
ATOM 1538 O O . PRO A 1 189 ? -10.574 -5.893 14.864 1.00 87.44 189 PRO A O 1
ATOM 1541 N N . ALA A 1 190 ? -12.265 -6.571 16.176 1.00 86.75 190 ALA A N 1
ATOM 1542 C CA . ALA A 1 190 ? -13.302 -6.253 15.198 1.00 86.75 190 ALA A CA 1
ATOM 1543 C C . ALA A 1 190 ? -13.437 -4.736 14.974 1.00 86.75 190 ALA A C 1
ATOM 1545 O O . ALA A 1 190 ? -13.622 -4.297 13.835 1.00 86.75 190 ALA A O 1
ATOM 1546 N N . ARG A 1 191 ? -13.252 -3.919 16.022 1.00 86.00 191 ARG A N 1
ATOM 1547 C CA . ARG A 1 191 ? -13.243 -2.447 15.920 1.00 86.00 191 ARG A CA 1
ATOM 1548 C C . ARG A 1 191 ? -12.027 -1.952 15.146 1.00 86.00 191 ARG A C 1
ATOM 1550 O O . ARG A 1 191 ? -12.172 -1.122 14.251 1.00 86.00 191 ARG A O 1
ATOM 1557 N N . ALA A 1 192 ? -10.845 -2.500 15.432 1.00 88.38 192 ALA A N 1
ATOM 1558 C CA . ALA A 1 192 ? -9.635 -2.214 14.660 1.00 88.38 192 ALA A CA 1
ATOM 1559 C C . ALA A 1 192 ? -9.818 -2.553 13.173 1.00 88.38 192 ALA A C 1
ATOM 1561 O O . ALA A 1 192 ? -9.496 -1.742 12.306 1.00 88.38 192 ALA A O 1
ATOM 1562 N N . ARG A 1 193 ? -10.400 -3.718 12.869 1.00 88.25 193 ARG A N 1
ATOM 1563 C CA . ARG A 1 193 ? -10.713 -4.137 11.496 1.00 88.25 193 ARG A CA 1
ATOM 1564 C C . ARG A 1 193 ? -11.664 -3.157 10.803 1.00 88.25 193 ARG A C 1
ATOM 1566 O O . ARG A 1 193 ? -11.394 -2.756 9.674 1.00 88.25 193 ARG A O 1
ATOM 1573 N N . ALA A 1 194 ? -12.754 -2.767 11.462 1.00 87.19 194 ALA A N 1
ATOM 1574 C CA . ALA A 1 194 ? -13.739 -1.825 10.928 1.00 87.19 194 ALA A CA 1
ATOM 1575 C C . ALA A 1 194 ? -13.119 -0.449 10.618 1.00 87.19 194 ALA A C 1
ATOM 1577 O O . ALA A 1 194 ? -13.324 0.107 9.539 1.00 87.19 194 ALA A O 1
ATOM 1578 N N . LEU A 1 195 ? -12.282 0.055 11.524 1.00 87.44 195 LEU A N 1
ATOM 1579 C CA . LEU A 1 195 ? -11.532 1.294 11.340 1.00 87.44 195 LEU A CA 1
ATOM 1580 C C . LEU A 1 195 ? -10.536 1.210 10.170 1.00 87.44 195 LEU A C 1
ATOM 1582 O O . LEU A 1 195 ? -10.510 2.090 9.308 1.00 87.44 195 LEU A O 1
ATOM 1586 N N . LEU A 1 196 ? -9.746 0.135 10.093 1.00 86.94 196 LEU A N 1
ATOM 1587 C CA . LEU A 1 196 ? -8.804 -0.079 8.988 1.00 86.94 196 LEU A CA 1
ATOM 1588 C C . LEU A 1 196 ? -9.522 -0.170 7.640 1.00 86.94 196 LEU A C 1
ATOM 1590 O O . LEU A 1 196 ? -9.037 0.382 6.656 1.00 86.94 196 LEU A O 1
ATOM 1594 N N . LEU A 1 197 ? -10.695 -0.806 7.596 1.00 85.75 197 LEU A N 1
ATOM 1595 C CA . LEU A 1 197 ? -11.553 -0.842 6.412 1.00 85.75 197 LEU A CA 1
ATOM 1596 C C . LEU A 1 197 ? -12.057 0.549 6.022 1.00 85.75 197 LEU A C 1
ATOM 1598 O O . LEU A 1 197 ? -11.983 0.913 4.848 1.00 85.75 197 LEU A O 1
ATOM 1602 N N . LYS A 1 198 ? -12.507 1.351 6.994 1.00 84.75 198 LYS A N 1
ATOM 1603 C CA . LYS A 1 198 ? -12.968 2.727 6.755 1.00 84.75 198 LYS A CA 1
ATOM 1604 C C . LYS A 1 198 ? -11.873 3.615 6.161 1.00 84.75 198 LYS A C 1
ATOM 1606 O O . LYS A 1 198 ? -12.178 4.519 5.389 1.00 84.75 198 LYS A O 1
ATOM 1611 N N . LEU A 1 199 ? -10.614 3.348 6.502 1.00 83.50 199 LEU A N 1
ATOM 1612 C CA . LEU A 1 199 ? -9.437 4.082 6.028 1.00 83.50 199 LEU A CA 1
ATOM 1613 C C . LEU A 1 199 ? -8.714 3.408 4.845 1.00 83.50 199 LEU A C 1
ATOM 1615 O O . LEU A 1 199 ? -7.737 3.956 4.331 1.00 83.50 199 LEU A O 1
ATOM 1619 N N . ALA A 1 200 ? -9.163 2.230 4.400 1.00 81.75 200 ALA A N 1
ATOM 1620 C CA . ALA A 1 200 ? -8.571 1.524 3.262 1.00 81.75 200 ALA A CA 1
ATOM 1621 C C . ALA A 1 200 ? -8.875 2.225 1.928 1.00 81.75 200 ALA A C 1
ATOM 1623 O O . ALA A 1 200 ? -8.058 2.190 1.006 1.00 81.75 200 ALA A O 1
ATOM 1624 N N . TYR A 1 201 ? -10.036 2.880 1.851 1.00 78.88 201 TYR A N 1
ATOM 1625 C CA . TYR A 1 201 ? -10.548 3.574 0.675 1.00 78.88 201 TYR A CA 1
ATOM 1626 C C . TYR A 1 201 ? -10.961 4.982 1.069 1.00 78.88 201 TYR A C 1
ATOM 1628 O O . TYR A 1 201 ? -11.976 5.162 1.733 1.00 78.88 201 TYR A O 1
ATOM 1636 N N . PHE A 1 202 ? -10.184 5.982 0.667 1.00 76.75 202 PHE A N 1
ATOM 1637 C CA . PHE A 1 202 ? -10.586 7.362 0.890 1.00 76.75 202 PHE A CA 1
ATOM 1638 C C . PHE A 1 202 ? -11.573 7.830 -0.175 1.00 76.75 202 PHE A C 1
ATOM 1640 O O . PHE A 1 202 ? -11.322 7.674 -1.373 1.00 76.75 202 PHE A O 1
ATOM 1647 N N . GLU A 1 203 ? -12.643 8.463 0.284 1.00 82.19 203 GLU A N 1
ATOM 1648 C CA . GLU A 1 203 ? -13.646 9.088 -0.564 1.00 82.19 203 GLU A CA 1
ATOM 1649 C C . GLU A 1 203 ? -13.081 10.332 -1.276 1.00 82.19 203 GLU A C 1
ATOM 1651 O O . GLU A 1 203 ? -12.045 10.879 -0.864 1.00 82.19 203 GLU A O 1
ATOM 1656 N N . PRO A 1 204 ? -13.725 10.800 -2.363 1.00 79.56 204 PRO A N 1
ATOM 1657 C CA . PRO A 1 204 ? -13.292 11.988 -3.089 1.00 79.56 204 PRO A CA 1
ATOM 1658 C C . PRO A 1 204 ? -13.153 13.220 -2.187 1.00 79.56 204 PRO A C 1
ATOM 1660 O O . PRO A 1 204 ? -13.957 13.439 -1.272 1.00 79.56 204 PRO A O 1
ATOM 1663 N N . GLU A 1 205 ? -12.149 14.053 -2.481 1.00 79.38 205 GLU A N 1
ATOM 1664 C CA . GLU A 1 205 ? -11.928 15.321 -1.780 1.00 79.38 205 GLU A CA 1
ATOM 1665 C C . GLU A 1 205 ? -13.197 16.188 -1.785 1.00 79.38 205 GLU A C 1
ATOM 1667 O O . GLU A 1 205 ? -13.842 16.374 -2.817 1.00 79.38 205 GLU A O 1
ATOM 1672 N N . GLY A 1 206 ? -13.556 16.724 -0.615 1.00 79.69 206 GLY A N 1
ATOM 1673 C CA . GLY A 1 206 ? -14.722 17.594 -0.432 1.00 79.69 206 GLY A CA 1
ATOM 1674 C C . GLY A 1 206 ? -16.029 16.893 -0.037 1.00 79.69 206 GLY A C 1
ATOM 1675 O O . GLY A 1 206 ? -16.956 17.590 0.378 1.00 79.69 206 GLY A O 1
ATOM 1676 N N . SER A 1 207 ? -16.107 15.559 -0.096 1.00 84.75 207 SER A N 1
ATOM 1677 C CA . SER A 1 207 ? -17.268 14.798 0.406 1.00 84.75 207 SER A CA 1
ATOM 1678 C C . SER A 1 207 ? -17.400 14.868 1.938 1.00 84.75 207 SER A C 1
ATOM 1680 O O . SER A 1 207 ? -16.424 15.124 2.652 1.00 84.75 207 SER A O 1
ATOM 1682 N N . SER A 1 208 ? -18.612 14.661 2.468 1.00 87.75 208 SER A N 1
ATOM 1683 C CA . SER A 1 208 ? -18.852 14.564 3.919 1.00 87.75 208 SER A CA 1
ATOM 1684 C C . SER A 1 208 ? -18.090 13.394 4.528 1.00 87.75 208 SER A C 1
ATOM 1686 O O . SER A 1 208 ? -17.487 13.521 5.591 1.00 87.75 208 SER A O 1
ATOM 1688 N N . GLU A 1 209 ? -18.057 12.277 3.814 1.00 84.62 209 GLU A N 1
ATOM 1689 C CA . GLU A 1 209 ? -17.404 11.040 4.216 1.00 84.62 209 GLU A CA 1
ATOM 1690 C C . GLU A 1 209 ? -15.890 11.230 4.274 1.00 84.62 209 GLU A C 1
ATOM 1692 O O . GLU A 1 209 ? -15.253 10.764 5.219 1.00 84.62 209 GLU A O 1
ATOM 1697 N N . ARG A 1 210 ? -15.318 11.986 3.325 1.00 84.31 210 ARG A N 1
ATOM 1698 C CA . ARG A 1 210 ? -13.898 12.338 3.352 1.00 84.31 210 ARG A CA 1
ATOM 1699 C C . ARG A 1 210 ? -13.533 13.152 4.589 1.00 84.31 210 ARG A C 1
ATOM 1701 O O . ARG A 1 210 ? -12.503 12.873 5.189 1.00 84.31 210 ARG A O 1
ATOM 1708 N N . LYS A 1 211 ? -14.372 14.105 5.012 1.00 86.25 211 LYS A N 1
ATOM 1709 C CA . LYS A 1 211 ? -14.125 14.881 6.244 1.00 86.25 211 LYS A CA 1
ATOM 1710 C C . LYS A 1 211 ? -14.088 13.984 7.479 1.00 86.25 211 LYS A C 1
ATOM 1712 O O . LYS A 1 211 ? -13.199 14.139 8.306 1.00 86.25 211 LYS A O 1
ATOM 1717 N N . VAL A 1 212 ? -15.009 13.023 7.562 1.00 87.75 212 VAL A N 1
ATOM 1718 C CA . VAL A 1 212 ? -15.025 12.022 8.641 1.00 87.75 212 VAL A CA 1
ATOM 1719 C C . VAL A 1 212 ? -13.763 11.157 8.593 1.00 87.75 212 VAL A C 1
ATOM 1721 O O . VAL A 1 212 ? -13.127 10.934 9.616 1.00 87.75 212 VAL A O 1
ATOM 1724 N N . GLN A 1 213 ? -13.351 10.699 7.408 1.00 85.44 213 GLN A N 1
ATOM 1725 C CA . GLN A 1 213 ? -12.109 9.934 7.251 1.00 85.44 213 GLN A CA 1
ATOM 1726 C C . GLN A 1 213 ? -10.864 10.743 7.625 1.00 85.44 213 GLN A C 1
ATOM 1728 O O . GLN A 1 213 ? -9.954 10.187 8.233 1.00 85.44 213 GLN A O 1
ATOM 1733 N N . ASP A 1 214 ? -10.822 12.034 7.291 1.00 85.56 214 ASP A N 1
ATOM 1734 C CA . ASP A 1 214 ? -9.726 12.928 7.664 1.00 85.56 214 ASP A CA 1
ATOM 1735 C C . ASP A 1 214 ? -9.677 13.143 9.184 1.00 85.56 214 ASP A C 1
ATOM 1737 O O . ASP A 1 214 ? -8.598 13.079 9.764 1.00 85.56 214 ASP A O 1
ATOM 1741 N N . GLU A 1 215 ? -10.823 13.303 9.851 1.00 89.12 215 GLU A N 1
ATOM 1742 C CA . GLU A 1 215 ? -10.903 13.406 11.314 1.00 89.12 215 GLU A CA 1
ATOM 1743 C C . GLU A 1 215 ? -10.426 12.123 12.009 1.00 89.12 215 GLU A C 1
ATOM 1745 O O . GLU A 1 215 ? -9.572 12.168 12.900 1.00 89.12 215 GLU A O 1
ATOM 1750 N N . ILE A 1 216 ? -10.918 10.967 11.553 1.00 88.56 216 ILE A N 1
ATOM 1751 C CA . ILE A 1 216 ? -10.474 9.653 12.026 1.00 88.56 216 ILE A CA 1
ATOM 1752 C C . ILE A 1 216 ? -8.961 9.510 11.829 1.00 88.56 216 ILE A C 1
ATOM 1754 O O . ILE A 1 216 ? -8.245 9.083 12.738 1.00 88.56 216 ILE A O 1
ATOM 1758 N N . PHE A 1 217 ? -8.461 9.875 10.647 1.00 86.06 217 PHE A N 1
ATOM 1759 C CA . PHE A 1 217 ? -7.044 9.801 10.326 1.00 86.06 217 PHE A CA 1
ATOM 1760 C C . PHE A 1 217 ? -6.207 10.729 11.212 1.00 86.06 217 PHE A C 1
ATOM 1762 O O . PHE A 1 217 ? -5.155 10.312 11.689 1.00 86.06 217 PHE A O 1
ATOM 1769 N N . SER A 1 218 ? -6.667 11.953 11.481 1.00 87.12 218 SER A N 1
ATOM 1770 C CA . SER A 1 218 ? -5.993 12.898 12.376 1.00 87.12 218 SER A CA 1
ATOM 1771 C C . SER A 1 218 ? -5.903 12.374 13.808 1.00 87.12 218 SER A C 1
ATOM 1773 O O . SER A 1 218 ? -4.810 12.375 14.372 1.00 87.12 218 SER A O 1
ATOM 1775 N N . ARG A 1 219 ? -7.003 11.853 14.370 1.00 89.94 219 ARG A N 1
ATOM 1776 C CA . ARG A 1 219 ? -7.016 11.238 15.713 1.00 89.94 219 ARG A CA 1
ATOM 1777 C C . ARG A 1 219 ? -6.078 10.040 15.787 1.00 89.94 219 ARG A C 1
ATOM 1779 O O . ARG A 1 219 ? -5.283 9.915 16.718 1.00 89.94 219 ARG A O 1
ATOM 1786 N N . LEU A 1 220 ? -6.121 9.184 14.767 1.00 87.56 220 LEU A N 1
ATOM 1787 C CA . LEU A 1 220 ? -5.226 8.039 14.661 1.00 87.56 220 LEU A CA 1
ATOM 1788 C C . LEU A 1 220 ? -3.757 8.470 14.579 1.00 87.56 220 LEU A C 1
ATOM 1790 O O . LEU A 1 220 ? -2.890 7.867 15.211 1.00 87.56 220 LEU A O 1
ATOM 1794 N N . TRP A 1 221 ? -3.472 9.505 13.790 1.00 85.31 221 TRP A N 1
ATOM 1795 C CA . TRP A 1 221 ? -2.130 10.039 13.619 1.00 85.31 221 TRP A CA 1
ATOM 1796 C C . TRP A 1 221 ? -1.585 10.637 14.915 1.00 85.31 221 TRP A C 1
ATOM 1798 O O . TRP A 1 221 ? -0.421 10.408 15.243 1.00 85.31 221 TRP A O 1
ATOM 1808 N N . GLU A 1 222 ? -2.406 11.370 15.662 1.00 88.50 222 GLU A N 1
ATOM 1809 C CA . GLU A 1 222 ? -2.047 11.924 16.967 1.00 88.50 222 GLU A CA 1
ATOM 1810 C C . GLU A 1 222 ? -1.751 10.815 17.979 1.00 88.50 222 GLU A C 1
ATOM 1812 O O . GLU A 1 222 ? -0.663 10.777 18.556 1.00 88.50 222 GLU A O 1
ATOM 1817 N N . TRP A 1 223 ? -2.663 9.852 18.120 1.00 88.00 223 TRP A N 1
ATOM 1818 C CA . TRP A 1 223 ? -2.480 8.699 19.001 1.00 88.00 223 TRP A CA 1
ATOM 1819 C C . TRP A 1 223 ? -1.200 7.923 18.679 1.00 88.00 223 TRP A C 1
ATOM 1821 O O . TRP A 1 223 ? -0.396 7.610 19.559 1.00 88.00 223 TRP A O 1
ATOM 1831 N N . ARG A 1 224 ? -0.947 7.690 17.390 1.00 84.75 224 ARG A N 1
ATOM 1832 C CA . ARG A 1 224 ? 0.290 7.075 16.912 1.00 84.75 224 ARG A CA 1
ATOM 1833 C C . ARG A 1 224 ? 1.522 7.928 17.215 1.00 84.75 224 ARG A C 1
ATOM 1835 O O . ARG A 1 224 ? 2.548 7.383 17.617 1.00 84.75 224 ARG A O 1
ATOM 1842 N N . SER A 1 225 ? 1.452 9.240 17.005 1.00 84.56 225 SER A N 1
ATOM 1843 C CA . SER A 1 225 ? 2.564 10.160 17.284 1.00 84.56 225 SER A CA 1
ATOM 1844 C C . SER A 1 225 ? 2.921 10.178 18.774 1.00 84.56 225 SER A C 1
ATOM 1846 O O . SER A 1 225 ? 4.085 10.359 19.118 1.00 84.56 225 SER A O 1
ATOM 1848 N N . ASN A 1 226 ? 1.948 9.873 19.635 1.00 85.56 226 ASN A N 1
ATOM 1849 C CA . ASN A 1 226 ? 2.119 9.674 21.075 1.00 85.56 226 ASN A CA 1
ATOM 1850 C C . ASN A 1 226 ? 2.518 8.231 21.456 1.00 85.56 226 ASN A C 1
ATOM 1852 O O . ASN A 1 226 ? 2.507 7.868 22.630 1.00 85.56 226 ASN A O 1
ATOM 1856 N N . GLY A 1 227 ? 2.894 7.398 20.481 1.00 84.38 227 GLY A N 1
ATOM 1857 C CA . GLY A 1 227 ? 3.394 6.041 20.704 1.00 84.38 227 GLY A CA 1
ATOM 1858 C C . GLY A 1 227 ? 2.315 4.971 20.868 1.00 84.38 227 GLY A C 1
ATOM 1859 O O . GLY A 1 227 ? 2.625 3.916 21.408 1.00 84.38 227 GLY A O 1
ATOM 1860 N N . MET A 1 228 ? 1.080 5.228 20.415 1.00 84.62 228 MET A N 1
ATOM 1861 C CA . MET A 1 228 ? -0.061 4.302 20.528 1.00 84.62 228 MET A CA 1
ATOM 1862 C C . MET A 1 228 ? -0.377 3.900 21.978 1.00 84.62 228 MET A C 1
ATOM 1864 O O . MET A 1 228 ? -0.818 2.788 22.245 1.00 84.62 228 MET A O 1
ATOM 1868 N N . GLN A 1 229 ? -0.130 4.804 22.928 1.00 82.81 229 GLN A N 1
ATOM 1869 C CA . GLN A 1 229 ? -0.409 4.557 24.341 1.00 82.81 229 GLN A CA 1
ATOM 1870 C C . GLN A 1 229 ? -1.912 4.562 24.611 1.00 82.81 229 GLN A C 1
ATOM 1872 O O . GLN A 1 229 ? -2.655 5.337 24.011 1.00 82.81 229 GLN A O 1
ATOM 1877 N N . ALA A 1 230 ? -2.357 3.744 25.560 1.00 78.62 230 ALA A N 1
ATOM 1878 C CA . ALA A 1 230 ? -3.725 3.807 26.055 1.00 78.6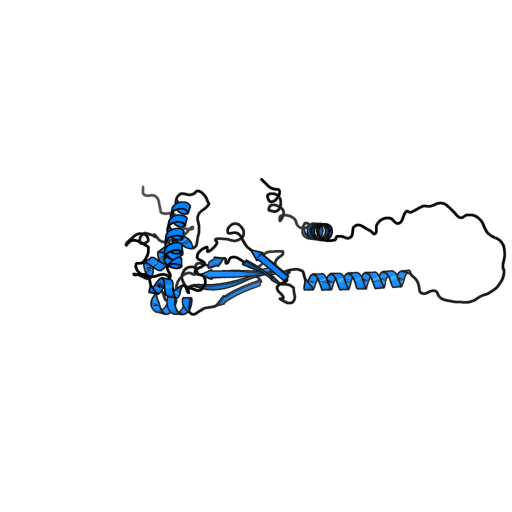2 230 ALA A CA 1
ATOM 1879 C C . ALA A 1 230 ? -4.088 5.234 26.547 1.00 78.62 230 ALA A C 1
ATOM 1881 O O . ALA A 1 230 ? -3.230 5.929 27.098 1.00 78.62 230 ALA A O 1
ATOM 1882 N N . PRO A 1 231 ? -5.357 5.661 26.419 1.00 85.25 231 PRO A N 1
ATOM 1883 C CA . PRO A 1 231 ? -6.492 4.887 25.919 1.00 85.25 231 PRO A CA 1
ATOM 1884 C C . PRO A 1 231 ? -6.566 4.838 24.386 1.00 85.25 231 PRO A C 1
ATOM 1886 O O . PRO A 1 231 ? -6.018 5.685 23.684 1.00 85.25 231 PRO A O 1
ATOM 1889 N N . TRP A 1 232 ? -7.284 3.836 23.876 1.00 88.06 232 TRP A N 1
ATOM 1890 C CA . TRP A 1 232 ? -7.676 3.762 22.470 1.00 88.06 232 TRP A CA 1
ATOM 1891 C C . TRP A 1 232 ? -8.380 5.065 22.049 1.00 88.06 232 TRP A C 1
ATOM 1893 O O . TRP A 1 232 ? -9.261 5.525 22.775 1.00 88.06 232 TRP A O 1
ATOM 1903 N N . PRO A 1 233 ? -8.027 5.674 20.903 1.00 87.50 233 PRO A N 1
ATOM 1904 C CA . PRO A 1 233 ? -8.420 7.051 20.607 1.00 87.50 233 PRO A CA 1
ATOM 1905 C C . PRO A 1 233 ? -9.853 7.190 20.076 1.00 87.50 233 PRO A C 1
ATOM 1907 O O . PRO A 1 233 ? -10.228 8.289 19.670 1.00 87.50 233 PRO A O 1
ATOM 1910 N N . PHE A 1 234 ? -10.637 6.107 20.055 1.00 89.38 234 PHE A N 1
ATOM 1911 C CA . PHE A 1 234 ? -11.996 6.065 19.512 1.00 89.38 234 PHE A CA 1
ATOM 1912 C C . PHE A 1 234 ? -13.021 5.568 20.523 1.00 89.38 234 PHE A C 1
ATOM 1914 O O . PHE A 1 234 ? -12.720 4.698 21.343 1.00 89.38 234 PHE A O 1
ATOM 1921 N N . ASP A 1 235 ? -14.238 6.098 20.425 1.00 85.25 235 ASP A N 1
ATOM 1922 C CA . ASP A 1 235 ? -15.304 5.786 21.370 1.00 85.25 235 ASP A CA 1
ATOM 1923 C C . ASP A 1 235 ? -15.897 4.395 21.114 1.00 85.25 235 ASP A C 1
ATOM 1925 O O . ASP A 1 235 ? -15.801 3.806 20.028 1.00 85.25 235 ASP A O 1
ATOM 1929 N N . GLU A 1 236 ? -16.552 3.850 22.137 1.00 71.50 236 GLU A N 1
ATOM 1930 C CA . GLU A 1 236 ? -17.269 2.590 22.000 1.00 71.50 236 GLU A CA 1
ATOM 1931 C C . GLU A 1 236 ? -18.457 2.752 21.044 1.00 71.50 236 GLU A C 1
ATOM 1933 O O . GLU A 1 236 ? -19.386 3.509 21.305 1.00 71.50 236 GLU A O 1
ATOM 1938 N N . GLY A 1 237 ? -18.437 2.021 19.928 1.00 68.94 237 GLY A N 1
ATOM 1939 C CA . GLY A 1 237 ? -19.531 2.023 18.953 1.00 68.94 237 GLY A CA 1
ATOM 1940 C C . GLY A 1 237 ? -19.309 2.872 17.707 1.00 68.94 237 GLY A C 1
ATOM 1941 O O . GLY A 1 237 ? -20.064 2.705 16.753 1.00 68.94 237 GLY A O 1
ATOM 1942 N N . GLU A 1 238 ? -18.244 3.679 17.651 1.00 78.06 238 GLU A N 1
ATOM 1943 C CA . GLU A 1 238 ? -17.955 4.583 16.522 1.00 78.06 238 GLU A CA 1
ATOM 1944 C C . GLU A 1 238 ? -17.851 3.850 15.165 1.00 78.06 238 GLU A C 1
ATOM 1946 O O . GLU A 1 238 ? -18.164 4.412 14.117 1.00 78.06 238 GLU A O 1
ATOM 1951 N N . PHE A 1 239 ? -17.479 2.562 15.184 1.00 72.12 239 PHE A N 1
ATOM 1952 C CA . PHE A 1 239 ? -17.272 1.742 13.981 1.00 72.12 239 PHE A CA 1
ATOM 1953 C C . PHE A 1 239 ? -18.072 0.431 13.952 1.00 72.12 239 PHE A C 1
ATOM 1955 O O . PHE A 1 239 ? -17.784 -0.436 13.128 1.00 72.12 239 PHE A O 1
ATOM 1962 N N . LEU A 1 240 ? -19.065 0.252 14.833 1.00 59.16 240 LEU A N 1
ATOM 1963 C CA . LEU A 1 240 ? -19.862 -0.988 14.895 1.00 59.16 240 LEU A CA 1
ATOM 1964 C C . LEU A 1 240 ? -20.910 -1.112 13.770 1.00 59.16 240 LEU A C 1
ATOM 1966 O O . LEU A 1 240 ? -21.552 -2.150 13.650 1.00 59.16 240 LEU A O 1
ATOM 1970 N N . SER A 1 241 ? -21.070 -0.085 12.933 1.00 51.97 241 SER A N 1
ATOM 1971 C CA . SER A 1 241 ? -22.116 0.035 11.908 1.00 51.97 241 SER A CA 1
ATOM 1972 C C . SER A 1 241 ? -21.589 -0.026 10.468 1.00 51.97 241 SER A C 1
ATOM 1974 O O . SER A 1 241 ? -22.095 0.656 9.579 1.00 51.97 241 SER A O 1
ATOM 1976 N N . LEU A 1 242 ? -20.567 -0.843 10.204 1.00 49.75 242 LEU A N 1
ATOM 1977 C CA . LEU A 1 242 ? -20.260 -1.236 8.827 1.00 49.75 242 LEU A CA 1
ATOM 1978 C C . LEU A 1 242 ? -21.132 -2.438 8.462 1.00 49.75 242 LEU A C 1
ATOM 1980 O O . LEU A 1 242 ? -20.697 -3.586 8.554 1.00 49.75 242 LEU A O 1
ATOM 1984 N N . ASP A 1 243 ? -22.365 -2.151 8.035 1.00 44.78 243 ASP A N 1
ATOM 1985 C CA . ASP A 1 243 ? -23.087 -3.061 7.150 1.00 44.78 243 ASP A CA 1
ATOM 1986 C C . ASP A 1 243 ? -22.131 -3.477 6.025 1.00 44.78 243 ASP A C 1
ATOM 1988 O O . ASP A 1 243 ? -21.400 -2.652 5.461 1.00 44.78 243 ASP A O 1
ATOM 1992 N N . GLN A 1 244 ? -22.081 -4.785 5.766 1.00 35.56 244 GLN A N 1
ATOM 1993 C CA . GLN A 1 244 ? -21.240 -5.386 4.736 1.00 35.56 244 GLN A CA 1
ATOM 1994 C C . GLN A 1 244 ? -21.355 -4.593 3.427 1.00 35.56 244 GLN A C 1
ATOM 1996 O O . GLN A 1 244 ? -22.455 -4.142 3.096 1.00 35.56 244 GLN A O 1
ATOM 2001 N N . PRO A 1 245 ? -20.263 -4.447 2.650 1.00 38.19 245 PRO A N 1
ATOM 2002 C CA . PRO A 1 245 ? -20.362 -3.843 1.332 1.00 38.19 245 PRO A CA 1
ATOM 2003 C C . PRO A 1 245 ? -21.461 -4.571 0.561 1.00 38.19 245 PRO A C 1
ATOM 2005 O O . PRO A 1 245 ? -21.407 -5.791 0.381 1.00 38.19 245 PRO A O 1
ATOM 2008 N N . THR A 1 246 ? -22.487 -3.818 0.171 1.00 38.28 246 THR A N 1
ATOM 2009 C CA . THR A 1 246 ? -23.551 -4.302 -0.697 1.00 38.28 246 THR A CA 1
ATOM 2010 C C . THR A 1 246 ? -22.866 -4.871 -1.925 1.00 38.28 246 THR A C 1
ATOM 2012 O O . THR A 1 246 ? -22.096 -4.185 -2.598 1.00 38.28 246 THR A O 1
ATOM 2015 N N . ASN A 1 247 ? -23.088 -6.161 -2.162 1.00 36.50 247 ASN A N 1
ATOM 2016 C CA . ASN A 1 247 ? -22.653 -6.819 -3.377 1.00 36.50 247 ASN A CA 1
ATOM 2017 C C . ASN A 1 247 ? -23.105 -5.943 -4.565 1.00 36.50 247 ASN A C 1
ATOM 2019 O O . ASN A 1 247 ? -24.311 -5.700 -4.677 1.00 36.50 247 ASN A O 1
ATOM 2023 N N . PRO A 1 248 ? -22.195 -5.444 -5.425 1.00 52.19 248 PRO A N 1
ATOM 2024 C CA . PRO A 1 248 ? -22.573 -4.592 -6.553 1.00 52.19 248 PRO A CA 1
ATOM 2025 C C . PRO A 1 248 ? -23.539 -5.291 -7.525 1.00 52.19 248 PRO A C 1
ATOM 2027 O O . PRO A 1 248 ? -24.185 -4.615 -8.323 1.00 52.19 248 PRO A O 1
ATOM 2030 N N . ASP A 1 249 ? -23.689 -6.615 -7.413 1.00 46.22 249 ASP A N 1
ATOM 2031 C CA . ASP A 1 249 ? -24.581 -7.427 -8.236 1.00 46.22 249 ASP A CA 1
ATOM 2032 C C . ASP A 1 249 ? -25.976 -7.667 -7.622 1.00 46.22 249 ASP A C 1
ATOM 2034 O O . ASP A 1 249 ? -26.781 -8.374 -8.227 1.00 46.22 249 ASP A O 1
ATOM 2038 N N . ASN A 1 250 ? -26.300 -7.122 -6.439 1.00 39.44 250 ASN A N 1
ATOM 2039 C CA . ASN A 1 250 ? -27.615 -7.342 -5.817 1.00 39.44 250 ASN A CA 1
ATOM 2040 C C . ASN A 1 250 ? -28.127 -6.098 -5.060 1.00 39.44 250 ASN A C 1
ATOM 2042 O O . ASN A 1 250 ? -27.860 -5.948 -3.863 1.00 39.44 250 ASN A O 1
ATOM 2046 N N . PRO A 1 251 ? -28.863 -5.185 -5.724 1.00 38.03 251 PRO A N 1
ATOM 2047 C CA . PRO A 1 251 ? -29.503 -4.072 -5.036 1.00 38.03 251 PRO A CA 1
ATOM 2048 C C . PRO A 1 251 ? -30.629 -4.581 -4.117 1.00 38.03 251 PRO A C 1
ATOM 2050 O O . PRO A 1 251 ? -31.308 -5.553 -4.461 1.00 38.03 251 PRO A O 1
ATOM 2053 N N . PRO A 1 252 ? -30.861 -3.935 -2.959 1.00 39.97 252 PRO A N 1
ATOM 2054 C CA . PRO A 1 252 ? -31.978 -4.280 -2.092 1.00 39.97 252 PRO A CA 1
ATOM 2055 C C . PRO A 1 252 ? -33.292 -4.098 -2.855 1.00 39.97 252 PRO A C 1
ATOM 2057 O O . PRO A 1 252 ? -33.581 -3.025 -3.388 1.00 39.97 252 PRO A O 1
ATOM 2060 N N . SER A 1 253 ? -34.076 -5.174 -2.920 1.00 46.62 253 SER A N 1
ATOM 2061 C CA . SER A 1 253 ? -35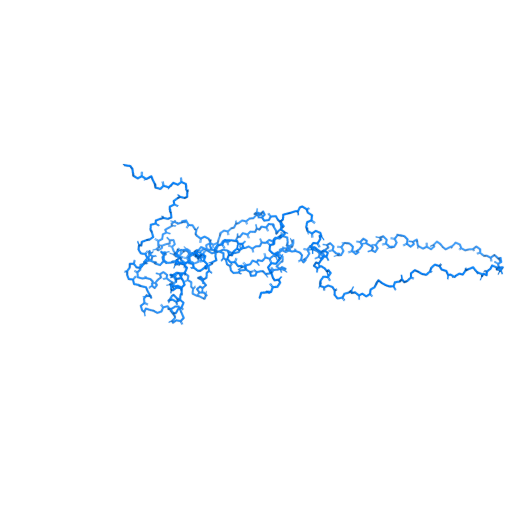.425 -5.167 -3.476 1.00 46.62 253 SER A CA 1
ATOM 2062 C C . SER A 1 253 ? -36.272 -4.145 -2.725 1.00 46.62 253 SER A C 1
ATOM 2064 O O . SER A 1 253 ? -36.413 -4.215 -1.503 1.00 46.62 253 SER A O 1
ATOM 2066 N N . THR A 1 254 ? -36.793 -3.179 -3.473 1.00 36.91 254 THR A N 1
ATOM 2067 C CA . THR A 1 254 ? -37.681 -2.126 -2.983 1.00 36.91 254 THR A CA 1
ATOM 2068 C C . THR A 1 254 ? -38.951 -2.770 -2.418 1.00 36.91 254 THR A C 1
ATOM 2070 O O . THR A 1 254 ? -39.475 -3.685 -3.056 1.00 36.91 254 THR A O 1
ATOM 2073 N N . PRO A 1 255 ? -39.434 -2.363 -1.233 1.00 47.78 255 PRO A N 1
ATOM 2074 C CA . PRO A 1 255 ? -40.701 -2.862 -0.723 1.00 47.78 255 PRO A CA 1
ATOM 2075 C C . PRO A 1 255 ? -41.856 -2.181 -1.468 1.00 47.78 255 PRO A C 1
ATOM 2077 O O . PRO A 1 255 ? -41.931 -0.951 -1.470 1.00 47.78 255 PRO A O 1
ATOM 2080 N N . ASP A 1 256 ? -42.730 -2.995 -2.061 1.00 45.12 256 ASP A N 1
ATOM 2081 C CA . ASP A 1 256 ? -44.125 -2.647 -2.365 1.00 45.12 256 ASP A CA 1
ATOM 2082 C C . ASP A 1 256 ? -45.034 -3.184 -1.247 1.00 45.12 256 ASP A C 1
ATOM 2084 O O . ASP A 1 256 ? -44.781 -4.322 -0.774 1.00 45.12 256 ASP A O 1
#

Sequence (256 aa):
MSNLHRACFLFRGKTGFCKYFVDWFRSNSYFTGMDNISRDPGQLQNSRENIPGATADTSAPQPRQFGRWIRNIILITLGLLFLFYFPVISETYFRCAICGMNHTEKRVTAFGWLISAWERPNESSDWYQANVEPVHQHVWVRGTCAEGKSVFGQTVLMQQVSSLASGPFSWLYLGNFKLIEFYKESPDPARARALLLKLAYFEPEGSSERKVQDEIFSRLWEWRSNGMQAPWPFDEGEFLSLDQPTNPDNPPSTPD

Secondary structure (DSSP, 8-state):
--GGGGTTS----TTHHHHHHHHHHHHH-------------------------------PPPHHHHHHHHHHHHHHHHHHHHHHHS--EEEEEEEETTT--EEEEEEETTT--EEEEEEE--HHHHHHHHHT-SS----EEEEEEEEEE-TTS-EEEEEE--GGGSS-B-----TTS-HHHHHHHSS-HHHHHHHHHHTTSPPPTT-HHHHHHHHHHHHHHHHHHTTSPSSPSS-TTTTTT-PPPPPTT-PPPPP-

Foldseek 3Di:
DDPPVPPPPDDDDPPVPVVCVVVVCVVPDPPPDDPDPDDDPDDDDDDDDDDDDDDDDDPDDDPVVVVVVVVVVVVVVVVVVCLQQPQQKKKWWWAFLQQRKIKIWIAGPSPRHTPDIDIHDDPSNVVCLVPPNVDDDGLIATEQWMFRAGPVRDGNDIDGDDCPPPHHHQPPCLDPDGLNVLCVLDPHSVQSNLLSVLRRHADDPPDPSNVVNVVSVVQVVVCSVVVVDDDDSDDPPPRPPPDDPDDPPDDPDDDD

Radius of gyration: 31.39 Å; chains: 1; bounding box: 96×45×94 Å

Organism: NCBI:txid2527971

pLDDT: mean 70.43, std 22.29, range [27.09, 94.38]